Protein AF-A0AAD8IF14-F1 (afdb_monomer_lite)

Radius of gyration: 23.56 Å; chains: 1; bounding box: 61×49×61 Å

InterPro domains:
  IPR001806 Small GTPase [PF00071] (2-56)
  IPR008979 Galactose-binding-like domain superfamily [SSF49785] (92-208)
  IPR027417 P-loop containing nucleoside triphosphate hydrolase [G3DSA:3.40.50.300] (1-77)
  IPR027417 P-loop containing nucleoside triphosphate hydrolase [SSF52540] (2-53)
  IPR029411 Rhamnogalacturonan lyase, domain III [PF14683] (95-207)

Organism: NCBI:txid360622

pLDDT: mean 71.87, std 18.49, range [31.3, 95.5]

Structure (mmCIF, N/CA/C/O backbone):
data_AF-A0AAD8IF14-F1
#
_entry.id   AF-A0AAD8IF14-F1
#
loop_
_atom_site.group_PDB
_atom_site.id
_atom_site.type_symbol
_atom_site.label_atom_id
_atom_site.label_alt_id
_atom_site.label_comp_id
_atom_site.label_asym_id
_atom_site.label_entity_id
_atom_site.label_seq_id
_atom_site.pdbx_PDB_ins_code
_atom_site.Cartn_x
_atom_site.Cartn_y
_atom_site.Cartn_z
_atom_site.occupancy
_atom_site.B_iso_or_equiv
_atom_site.auth_seq_id
_atom_site.auth_comp_id
_atom_site.auth_asym_id
_atom_site.auth_atom_id
_atom_site.pdbx_PDB_model_num
ATOM 1 N N . MET A 1 1 ? 27.397 -19.833 -8.771 1.00 54.94 1 MET A N 1
ATOM 2 C CA . MET A 1 1 ? 27.417 -18.456 -8.229 1.00 54.94 1 MET A CA 1
ATOM 3 C C . MET A 1 1 ? 27.125 -17.493 -9.373 1.00 54.94 1 MET A C 1
ATOM 5 O O . MET A 1 1 ? 27.679 -17.703 -10.447 1.00 54.94 1 MET A O 1
ATOM 9 N N . GLY A 1 2 ? 26.250 -16.503 -9.192 1.00 65.94 2 GLY A N 1
ATOM 10 C CA . GLY A 1 2 ? 25.927 -15.519 -10.231 1.00 65.94 2 GLY A CA 1
ATOM 11 C C . GLY A 1 2 ? 25.939 -14.099 -9.674 1.00 65.94 2 GLY A C 1
ATOM 12 O O . GLY A 1 2 ? 25.685 -13.913 -8.488 1.00 65.94 2 GLY A O 1
ATOM 13 N N . ILE A 1 3 ? 26.254 -13.121 -10.518 1.00 76.56 3 ILE A N 1
ATOM 14 C CA . ILE A 1 3 ? 26.302 -11.699 -10.168 1.00 76.56 3 ILE A CA 1
ATOM 15 C C . ILE A 1 3 ? 25.267 -10.961 -11.011 1.00 76.56 3 ILE A C 1
ATOM 17 O O . ILE A 1 3 ? 25.291 -11.040 -12.242 1.00 76.56 3 ILE A O 1
ATOM 21 N N . LEU A 1 4 ? 24.372 -10.242 -10.337 1.00 76.25 4 LEU A N 1
ATOM 22 C CA . LEU A 1 4 ? 23.377 -9.376 -10.956 1.00 76.25 4 LEU A CA 1
ATOM 23 C C . LEU A 1 4 ? 23.883 -7.931 -10.924 1.00 76.25 4 LEU A C 1
ATOM 25 O O . LEU A 1 4 ? 24.178 -7.399 -9.859 1.00 76.25 4 LEU A O 1
ATOM 29 N N . LEU A 1 5 ? 23.973 -7.301 -12.088 1.00 73.94 5 LEU A N 1
ATOM 30 C CA . LEU A 1 5 ? 24.310 -5.892 -12.244 1.00 73.94 5 LEU A CA 1
ATOM 31 C C . LEU A 1 5 ? 23.062 -5.145 -12.687 1.00 73.94 5 LEU A C 1
ATOM 33 O O . LEU A 1 5 ? 22.488 -5.487 -13.714 1.00 73.94 5 LEU A O 1
ATOM 37 N N . VAL A 1 6 ? 22.654 -4.128 -11.936 1.00 78.06 6 VAL A N 1
ATOM 38 C CA . VAL A 1 6 ? 21.450 -3.341 -12.222 1.00 78.06 6 VAL A CA 1
ATOM 39 C C . VAL A 1 6 ? 21.855 -1.895 -12.494 1.00 78.06 6 VAL A C 1
ATOM 41 O O . VAL A 1 6 ? 22.644 -1.334 -11.740 1.00 78.06 6 VAL A O 1
ATOM 44 N N . TYR A 1 7 ? 21.318 -1.293 -13.552 1.00 75.19 7 TYR A N 1
ATOM 45 C CA . TYR A 1 7 ? 21.489 0.131 -13.862 1.00 75.19 7 TYR A CA 1
ATOM 46 C C . TYR A 1 7 ? 20.130 0.770 -14.176 1.00 75.19 7 TYR A C 1
ATOM 48 O O . TYR A 1 7 ? 19.213 0.070 -14.595 1.00 75.19 7 TYR A O 1
ATOM 56 N N . ASP A 1 8 ? 19.972 2.077 -13.978 1.00 75.12 8 ASP A N 1
ATOM 57 C CA . ASP A 1 8 ? 18.729 2.798 -14.286 1.00 75.12 8 ASP A CA 1
ATOM 58 C C . ASP A 1 8 ? 18.729 3.218 -15.764 1.00 75.12 8 ASP A C 1
ATOM 60 O O . ASP A 1 8 ? 19.683 3.830 -16.246 1.00 75.12 8 ASP A O 1
ATOM 64 N N . VAL A 1 9 ? 17.660 2.904 -16.511 1.00 73.25 9 VAL A N 1
ATOM 65 C CA . VAL A 1 9 ? 17.604 3.236 -17.943 1.00 73.25 9 VAL A CA 1
ATOM 66 C C . VAL A 1 9 ? 17.519 4.741 -18.236 1.00 73.25 9 VAL A C 1
ATOM 68 O O . VAL A 1 9 ? 17.707 5.164 -19.379 1.00 73.25 9 VAL A O 1
ATOM 71 N N . THR A 1 10 ? 17.209 5.545 -17.226 1.00 71.25 10 THR A N 1
ATOM 72 C CA . THR A 1 10 ? 17.111 7.005 -17.309 1.00 71.25 10 THR A CA 1
ATOM 73 C C . THR A 1 10 ? 18.385 7.724 -16.868 1.00 71.25 10 THR A C 1
ATOM 75 O O . THR A 1 10 ? 18.468 8.931 -17.049 1.00 71.25 10 THR A O 1
ATOM 78 N N . ASP A 1 11 ? 19.386 7.007 -16.343 1.00 75.38 11 ASP A N 1
ATOM 79 C CA . ASP A 1 11 ? 20.633 7.595 -15.843 1.00 75.38 11 ASP A CA 1
ATOM 80 C C . ASP A 1 11 ? 21.860 6.973 -16.527 1.00 75.38 11 ASP A C 1
ATOM 82 O O . ASP A 1 11 ? 22.267 5.842 -16.242 1.00 75.38 11 ASP A O 1
ATOM 86 N N . GLU A 1 12 ? 22.493 7.736 -17.421 1.00 77.56 12 GLU A N 1
ATOM 87 C CA . GLU A 1 12 ? 23.709 7.313 -18.117 1.00 77.56 12 GLU A CA 1
ATOM 88 C C . GLU A 1 12 ? 24.894 7.076 -17.162 1.00 77.56 12 GLU A C 1
ATOM 90 O O . GLU A 1 12 ? 25.728 6.198 -17.414 1.00 77.56 12 GLU A O 1
ATOM 95 N N . SER A 1 13 ? 24.974 7.805 -16.047 1.00 76.38 13 SER A N 1
ATOM 96 C CA . SER A 1 13 ? 26.064 7.630 -15.085 1.00 76.38 13 SER A CA 1
ATOM 97 C C . SER A 1 13 ? 26.001 6.250 -14.420 1.00 76.38 13 SER A C 1
ATOM 99 O O . SER A 1 13 ? 27.029 5.571 -14.319 1.00 76.38 13 SER A O 1
ATOM 101 N N . SER A 1 14 ? 24.791 5.772 -14.091 1.00 74.56 14 SER A N 1
ATOM 102 C CA . SER A 1 14 ? 24.558 4.417 -13.580 1.00 74.56 14 SER A CA 1
ATOM 103 C C . SER A 1 14 ? 25.081 3.344 -14.541 1.00 74.56 14 SER A C 1
ATOM 105 O O . SER A 1 14 ? 25.740 2.394 -14.117 1.00 74.56 14 SER A O 1
ATOM 107 N N . PHE A 1 15 ? 24.888 3.535 -15.850 1.00 76.69 15 PHE A N 1
ATOM 108 C CA . PHE A 1 15 ? 25.396 2.629 -16.876 1.00 76.69 15 PHE A CA 1
ATOM 109 C C . PHE A 1 15 ? 26.922 2.698 -17.014 1.00 76.69 15 PHE A C 1
ATOM 111 O O . PHE A 1 15 ? 27.586 1.668 -17.136 1.00 76.69 15 PHE A O 1
ATOM 118 N N . ASN A 1 16 ? 27.508 3.894 -16.968 1.00 75.69 16 ASN A N 1
ATOM 119 C CA . ASN A 1 16 ? 28.961 4.048 -17.039 1.00 75.69 16 ASN A CA 1
ATOM 120 C C . ASN A 1 16 ? 29.665 3.381 -15.847 1.00 75.69 16 ASN A C 1
ATOM 122 O O . ASN A 1 16 ? 30.725 2.775 -16.023 1.00 75.69 16 ASN A O 1
ATOM 126 N N . ASN A 1 17 ? 29.040 3.388 -14.666 1.00 79.56 17 ASN A N 1
ATOM 127 C CA . ASN A 1 17 ? 29.547 2.691 -13.486 1.00 79.56 17 ASN A CA 1
ATOM 128 C C . ASN A 1 17 ? 29.602 1.169 -13.669 1.00 79.56 17 ASN A C 1
ATOM 130 O O . ASN A 1 17 ? 30.568 0.546 -13.226 1.00 79.56 17 ASN A O 1
ATOM 134 N N . ILE A 1 18 ? 28.653 0.572 -14.403 1.00 77.62 18 ILE A N 1
ATOM 135 C CA . ILE A 1 18 ? 28.664 -0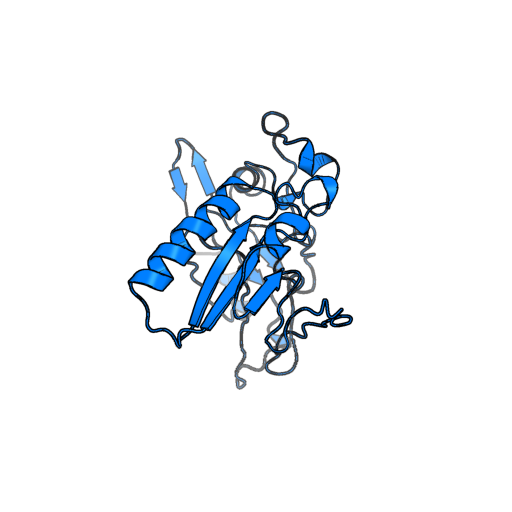.867 -14.704 1.00 77.62 18 ILE A CA 1
ATOM 136 C C . ILE A 1 18 ? 29.986 -1.295 -15.349 1.00 77.62 18 ILE A C 1
ATOM 138 O O . ILE A 1 18 ? 30.519 -2.342 -14.998 1.00 77.62 18 ILE A O 1
ATOM 142 N N . ARG A 1 19 ? 30.583 -0.479 -16.226 1.00 71.44 19 ARG A N 1
ATOM 143 C CA . ARG A 1 19 ? 31.872 -0.815 -16.864 1.00 71.44 19 ARG A CA 1
ATOM 144 C C . ARG A 1 19 ? 33.005 -0.985 -15.853 1.00 71.44 19 ARG A C 1
ATOM 146 O O . ARG A 1 19 ? 33.820 -1.893 -15.998 1.00 71.44 19 ARG A O 1
ATOM 153 N N . ASN A 1 20 ? 33.039 -0.147 -14.821 1.00 77.88 20 ASN A N 1
ATOM 154 C CA . ASN A 1 20 ? 34.025 -0.261 -13.747 1.00 77.88 20 ASN A CA 1
ATOM 155 C C . ASN A 1 20 ? 33.772 -1.520 -12.909 1.00 77.88 20 ASN A C 1
ATOM 157 O O . ASN A 1 20 ? 34.705 -2.235 -12.554 1.00 77.88 20 ASN A O 1
ATOM 161 N N . TRP A 1 21 ? 32.503 -1.833 -12.654 1.00 78.88 21 TRP A N 1
ATOM 162 C CA . TRP A 1 21 ? 32.113 -2.992 -11.854 1.00 78.88 21 TRP A CA 1
ATOM 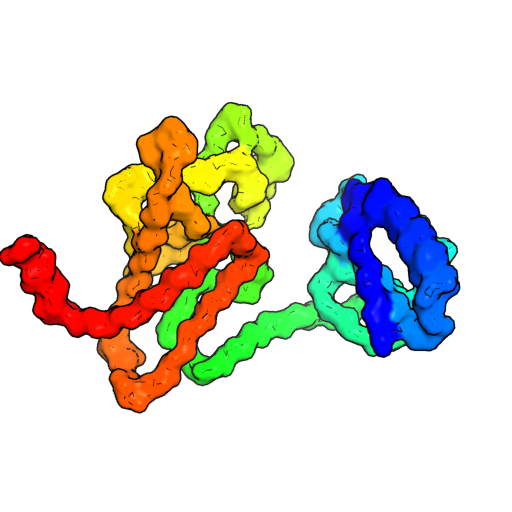163 C C . TRP A 1 21 ? 32.423 -4.302 -12.581 1.00 78.88 21 TRP A C 1
ATOM 165 O O . TRP A 1 21 ? 32.894 -5.250 -11.962 1.00 78.88 21 TRP A O 1
ATOM 175 N N . ILE A 1 22 ? 32.257 -4.337 -13.905 1.00 74.44 22 ILE A N 1
ATOM 176 C CA . ILE A 1 22 ? 32.644 -5.474 -14.749 1.00 74.44 22 ILE A CA 1
ATOM 177 C C . ILE A 1 22 ? 34.142 -5.747 -14.645 1.00 74.44 22 ILE A C 1
ATOM 179 O O . ILE A 1 22 ? 34.526 -6.888 -14.399 1.00 74.44 22 ILE A O 1
ATOM 183 N N . ARG A 1 23 ? 34.975 -4.706 -14.768 1.00 76.69 23 ARG A N 1
ATOM 184 C CA . ARG A 1 23 ? 36.435 -4.833 -14.634 1.00 76.69 23 ARG A CA 1
ATOM 185 C C . ARG A 1 23 ? 36.829 -5.378 -13.264 1.00 76.69 23 ARG A C 1
ATOM 187 O O . ARG A 1 23 ? 37.677 -6.256 -13.179 1.00 76.69 23 ARG A O 1
ATOM 194 N N . ASN A 1 24 ? 36.171 -4.914 -12.202 1.00 78.81 24 ASN A N 1
ATOM 195 C CA . ASN A 1 24 ? 36.422 -5.418 -10.853 1.00 78.81 24 ASN A CA 1
ATOM 196 C C . ASN A 1 24 ? 36.037 -6.896 -10.711 1.00 78.81 24 ASN A C 1
ATOM 198 O O . ASN A 1 24 ? 36.768 -7.655 -10.083 1.00 78.81 24 ASN A O 1
ATOM 202 N N . ILE A 1 25 ? 34.923 -7.321 -11.310 1.00 78.88 25 ILE A N 1
ATOM 203 C CA . ILE A 1 25 ? 34.502 -8.726 -11.296 1.00 78.88 25 ILE A CA 1
ATOM 204 C C . ILE A 1 25 ? 35.493 -9.590 -12.081 1.00 78.88 25 ILE A C 1
ATOM 206 O O . ILE A 1 25 ? 35.857 -10.658 -11.612 1.00 78.88 25 ILE A O 1
ATOM 210 N N . GLU A 1 26 ? 35.957 -9.136 -13.244 1.00 75.44 26 GLU A N 1
ATOM 211 C CA . GLU A 1 26 ? 36.958 -9.856 -14.047 1.00 75.44 26 GLU A CA 1
ATOM 212 C C . GLU A 1 26 ? 38.306 -10.002 -13.335 1.00 75.44 26 GLU A C 1
ATOM 214 O O . GLU A 1 26 ? 39.008 -10.978 -13.561 1.00 75.44 26 GLU A O 1
ATOM 219 N N . GLN A 1 27 ? 38.659 -9.064 -12.455 1.00 79.06 27 GLN A N 1
ATOM 220 C CA . GLN A 1 27 ? 39.910 -9.115 -11.695 1.00 79.06 27 GLN A CA 1
ATOM 221 C C . GLN A 1 27 ? 39.846 -10.006 -10.447 1.00 79.06 27 GLN A C 1
ATOM 223 O O . GLN A 1 27 ? 40.882 -10.505 -10.016 1.00 79.06 27 GLN A O 1
ATOM 228 N N . HIS A 1 28 ? 38.666 -10.184 -9.845 1.00 80.44 28 HIS A N 1
ATOM 229 C CA . HIS A 1 28 ? 38.544 -10.799 -8.514 1.00 80.44 28 HIS A CA 1
ATOM 230 C C . HIS A 1 28 ? 37.645 -12.041 -8.465 1.00 80.44 28 HIS A C 1
ATOM 232 O O . HIS A 1 28 ? 37.683 -12.775 -7.478 1.00 80.44 28 HIS A O 1
ATOM 238 N N . ALA A 1 29 ? 36.818 -12.287 -9.483 1.00 77.56 29 ALA A N 1
ATOM 239 C CA . ALA A 1 29 ? 35.927 -13.441 -9.540 1.00 77.56 29 ALA A CA 1
ATOM 240 C C . ALA A 1 29 ? 36.474 -14.528 -10.473 1.00 77.56 29 ALA A C 1
ATOM 242 O O . ALA A 1 29 ? 37.199 -14.254 -11.421 1.00 77.56 29 ALA A O 1
ATOM 243 N N . SER A 1 30 ? 36.088 -15.778 -10.219 1.00 72.88 30 SER A N 1
ATOM 244 C CA . SER A 1 30 ? 36.432 -16.908 -11.085 1.00 72.88 30 SER A CA 1
ATOM 245 C C . SER A 1 30 ? 35.777 -16.781 -12.469 1.00 72.88 30 SER A C 1
ATOM 247 O O . SER A 1 30 ? 34.631 -16.339 -12.571 1.00 72.88 30 SER A O 1
ATOM 249 N N . ASP A 1 31 ? 36.447 -17.274 -13.516 1.00 68.75 31 ASP A N 1
ATOM 250 C CA . ASP A 1 31 ? 35.994 -17.178 -14.919 1.00 68.75 31 ASP A CA 1
ATOM 251 C C . ASP A 1 31 ? 34.593 -17.767 -15.176 1.00 68.75 31 ASP A C 1
ATOM 253 O O . ASP A 1 31 ? 33.885 -17.350 -16.090 1.00 68.75 31 ASP A O 1
ATOM 257 N N . ASN A 1 32 ? 34.151 -18.695 -14.322 1.00 69.50 32 ASN A N 1
ATOM 258 C CA . ASN A 1 32 ? 32.862 -19.383 -14.428 1.00 69.50 32 ASN A CA 1
ATOM 259 C C . ASN A 1 32 ? 31.699 -18.682 -13.698 1.00 69.50 32 ASN A C 1
ATOM 261 O O . ASN A 1 32 ? 30.638 -19.282 -13.505 1.00 69.50 32 ASN A O 1
ATOM 265 N N . VAL A 1 33 ? 31.866 -17.439 -13.239 1.00 72.38 33 VAL A N 1
ATOM 266 C CA . VAL A 1 33 ? 30.764 -16.700 -12.610 1.00 72.38 33 VAL A CA 1
ATOM 267 C C . VAL A 1 33 ? 29.803 -16.168 -13.674 1.00 72.38 33 VAL A C 1
ATOM 269 O O . VAL A 1 33 ? 30.169 -15.363 -14.528 1.00 72.38 33 VAL A O 1
ATOM 272 N N . ASN A 1 34 ? 28.535 -16.577 -13.583 1.00 67.12 34 ASN A N 1
ATOM 273 C CA . ASN A 1 34 ? 27.477 -16.081 -14.461 1.00 67.12 34 ASN A CA 1
ATOM 274 C C . ASN A 1 34 ? 27.179 -14.611 -14.148 1.00 67.12 34 ASN A C 1
ATOM 276 O O . ASN A 1 34 ? 26.814 -14.279 -13.022 1.00 67.12 34 ASN A O 1
ATOM 280 N N . LYS A 1 35 ? 27.289 -13.735 -15.146 1.00 64.81 35 LYS A N 1
ATOM 281 C CA . LYS A 1 35 ? 27.020 -12.296 -15.012 1.00 64.81 35 LYS A CA 1
ATOM 282 C C . LYS A 1 35 ? 25.711 -11.965 -15.728 1.00 64.81 35 LYS A C 1
ATOM 284 O O . LYS A 1 35 ? 25.561 -12.302 -16.903 1.00 64.81 35 LYS A O 1
ATOM 289 N N . ILE A 1 36 ? 24.782 -11.309 -15.035 1.00 73.50 36 ILE A N 1
ATOM 290 C CA . ILE A 1 36 ? 23.489 -10.876 -15.576 1.00 73.50 36 ILE A CA 1
ATOM 291 C C . ILE A 1 36 ? 23.401 -9.356 -15.464 1.00 73.50 36 ILE A C 1
ATOM 293 O O . ILE A 1 36 ? 23.464 -8.823 -14.363 1.00 73.50 36 ILE A O 1
ATOM 297 N N . LEU A 1 37 ? 23.242 -8.660 -16.589 1.00 68.31 37 LEU A N 1
ATOM 298 C CA . LEU A 1 37 ? 22.986 -7.215 -16.605 1.00 68.31 37 LEU A CA 1
ATOM 299 C C . LEU A 1 37 ? 21.481 -6.945 -16.680 1.00 68.31 37 LEU A C 1
ATOM 301 O O . LEU A 1 37 ? 20.813 -7.589 -17.479 1.00 68.31 37 LEU A O 1
ATOM 305 N N . VAL A 1 38 ? 20.967 -5.992 -15.905 1.00 75.69 38 VAL A N 1
ATOM 306 C CA . VAL A 1 38 ? 19.554 -5.609 -15.814 1.00 75.69 38 VAL A CA 1
ATOM 307 C C . VAL A 1 38 ? 19.402 -4.095 -15.935 1.00 75.69 38 VAL A C 1
ATOM 309 O O . VAL A 1 38 ? 19.981 -3.342 -15.159 1.00 75.69 38 VAL A O 1
ATOM 312 N N . GLY A 1 39 ? 18.575 -3.648 -16.879 1.00 71.25 39 GLY A N 1
ATOM 313 C CA . GLY A 1 39 ? 18.096 -2.263 -16.927 1.00 71.25 39 GLY A CA 1
ATOM 314 C C . GLY A 1 39 ? 16.816 -2.089 -16.107 1.00 71.25 39 GLY A C 1
ATOM 315 O O . GLY A 1 39 ? 15.797 -2.680 -16.465 1.00 71.25 39 GLY A O 1
ATOM 316 N N . ASN A 1 40 ? 16.883 -1.293 -15.043 1.00 71.81 40 ASN A N 1
ATOM 317 C CA . ASN A 1 40 ? 15.778 -0.865 -14.185 1.00 71.81 40 ASN A CA 1
ATOM 318 C C . ASN A 1 40 ? 15.028 0.327 -14.802 1.00 71.81 40 ASN A C 1
ATOM 320 O O . ASN A 1 40 ? 15.614 1.076 -15.580 1.00 71.81 40 ASN A O 1
ATOM 324 N N . LYS A 1 41 ? 13.762 0.540 -14.419 1.00 68.25 41 LYS A N 1
ATOM 325 C CA . LYS A 1 41 ? 12.921 1.673 -14.848 1.00 68.25 41 LYS A CA 1
ATOM 326 C C . LYS A 1 41 ? 12.542 1.658 -16.338 1.00 68.25 41 LYS A C 1
ATOM 328 O O . LYS A 1 41 ? 12.359 2.690 -16.991 1.00 68.25 41 LYS A O 1
ATOM 333 N N . ALA A 1 42 ? 12.455 0.456 -16.915 1.00 63.53 42 ALA A N 1
ATOM 334 C CA . ALA A 1 42 ? 12.108 0.267 -18.323 1.00 63.53 42 ALA A CA 1
ATOM 335 C C . ALA A 1 42 ? 10.626 0.534 -18.635 1.00 63.53 42 ALA A C 1
ATOM 337 O O . ALA A 1 42 ? 10.219 0.386 -19.789 1.00 63.53 42 ALA A O 1
ATOM 338 N N . ASP A 1 43 ? 9.830 0.914 -17.643 1.00 63.12 43 ASP A N 1
ATOM 339 C CA . ASP A 1 43 ? 8.483 1.459 -17.764 1.00 63.12 43 ASP A CA 1
ATOM 340 C C . ASP A 1 43 ? 8.477 2.879 -18.358 1.00 63.12 43 ASP A C 1
ATOM 342 O O . ASP A 1 43 ? 7.556 3.200 -19.105 1.00 63.12 43 ASP A O 1
ATOM 346 N N . MET A 1 44 ? 9.536 3.674 -18.155 1.00 60.56 44 MET A N 1
ATOM 347 C CA . MET A 1 44 ? 9.635 5.061 -18.641 1.00 60.56 44 MET A CA 1
ATOM 348 C C . MET A 1 44 ? 9.590 5.183 -20.172 1.00 60.56 44 MET A C 1
ATOM 350 O O . MET A 1 44 ? 10.084 4.310 -20.900 1.00 60.56 44 MET A O 1
ATOM 354 N N . ASP A 1 45 ? 9.049 6.304 -20.663 1.00 66.00 45 ASP A N 1
ATOM 355 C CA . ASP A 1 45 ? 8.965 6.629 -22.093 1.00 66.00 45 ASP A CA 1
ATOM 356 C C . ASP A 1 45 ? 10.305 6.460 -22.807 1.00 66.00 45 ASP A C 1
ATOM 358 O O . ASP A 1 45 ? 11.356 6.836 -22.286 1.00 66.00 45 ASP A O 1
ATOM 362 N N . GLU A 1 46 ? 10.280 5.917 -24.029 1.00 63.16 46 GLU A N 1
ATOM 363 C CA . GLU A 1 46 ? 11.509 5.669 -24.795 1.00 63.16 46 GLU A CA 1
ATOM 364 C C . GLU A 1 46 ? 12.319 6.948 -25.052 1.00 63.16 46 GLU A C 1
ATOM 366 O O . GLU A 1 46 ? 13.543 6.874 -25.109 1.00 63.16 46 GLU A O 1
ATOM 371 N N . SER A 1 47 ? 11.661 8.110 -25.125 1.00 63.94 47 SER A N 1
ATOM 372 C CA . SER A 1 47 ? 12.299 9.426 -25.272 1.00 63.94 47 SER A CA 1
ATOM 373 C C . SER A 1 47 ? 13.100 9.870 -24.044 1.00 63.94 47 SER A C 1
ATOM 375 O O . SER A 1 47 ? 13.981 10.713 -24.173 1.00 63.94 47 SER A O 1
ATOM 377 N N . LYS A 1 48 ? 12.817 9.304 -22.863 1.00 57.88 48 LYS A N 1
ATOM 378 C CA . LYS A 1 48 ? 13.493 9.610 -21.591 1.00 57.88 48 LYS A CA 1
ATOM 379 C C . LYS A 1 48 ? 14.571 8.583 -21.225 1.00 57.88 48 LYS A C 1
ATOM 381 O O . LYS A 1 48 ? 15.173 8.679 -20.158 1.00 57.88 48 LYS A O 1
ATOM 386 N N . ARG A 1 49 ? 14.803 7.574 -22.072 1.00 62.78 49 ARG A N 1
ATOM 387 C CA . ARG A 1 49 ? 15.831 6.545 -21.854 1.00 62.78 49 ARG A CA 1
ATOM 388 C C . ARG A 1 49 ? 17.160 7.028 -22.416 1.00 62.78 49 ARG A C 1
ATOM 390 O O . ARG A 1 49 ? 17.472 6.782 -23.579 1.00 62.78 49 ARG A O 1
ATOM 397 N N . ASP A 1 50 ? 17.926 7.712 -21.579 1.00 58.91 50 ASP A N 1
ATOM 398 C CA . ASP A 1 50 ? 19.190 8.345 -21.968 1.00 58.91 50 ASP A CA 1
ATOM 399 C C . ASP A 1 50 ? 20.289 7.312 -22.305 1.00 58.91 50 ASP A C 1
ATOM 401 O O . ASP A 1 50 ? 21.098 7.466 -23.225 1.00 58.91 50 ASP A O 1
ATOM 405 N N . CYS A 1 51 ? 20.261 6.144 -21.651 1.00 56.12 51 CYS A N 1
ATOM 406 C CA . CYS A 1 51 ? 21.155 5.037 -21.992 1.00 56.12 51 CYS A CA 1
ATOM 407 C C . CYS A 1 51 ? 20.614 4.238 -23.203 1.00 56.12 51 CYS A C 1
ATOM 409 O O . CYS A 1 51 ? 19.985 3.179 -23.115 1.00 56.12 51 CYS A O 1
ATOM 411 N N . GLY A 1 52 ? 20.847 4.782 -24.396 1.00 52.88 52 GLY A N 1
ATOM 412 C CA . GLY A 1 52 ? 20.368 4.217 -25.655 1.00 52.88 52 GLY A CA 1
ATOM 413 C C . GLY A 1 52 ? 20.615 2.707 -25.797 1.00 52.88 52 GLY A C 1
ATOM 414 O O . GLY A 1 52 ? 21.715 2.202 -25.562 1.00 52.88 52 GLY A O 1
ATOM 415 N N . LYS A 1 53 ? 19.589 1.988 -26.281 1.00 51.09 53 LYS A N 1
ATOM 416 C CA . LYS A 1 53 ? 19.602 0.544 -26.618 1.00 51.09 53 LYS A CA 1
ATOM 417 C C . LYS A 1 53 ? 20.847 0.119 -27.425 1.00 51.09 53 LYS A C 1
ATOM 419 O O . LYS A 1 53 ? 21.252 -1.043 -27.361 1.00 51.09 53 LYS A O 1
ATOM 424 N N . GLN A 1 54 ? 21.443 1.062 -28.161 1.00 47.91 54 GLN A N 1
ATOM 425 C CA . GLN A 1 54 ? 22.657 0.911 -28.960 1.00 47.91 54 GLN A CA 1
ATOM 426 C C . GLN A 1 54 ? 23.925 0.708 -28.101 1.00 47.91 54 GLN A C 1
ATOM 428 O O . GLN A 1 54 ? 24.653 -0.241 -28.360 1.00 47.91 54 GLN A O 1
ATOM 433 N N . LYS A 1 55 ? 24.139 1.485 -27.021 1.00 52.62 55 LYS A N 1
ATOM 434 C CA . LYS A 1 55 ? 25.349 1.420 -26.158 1.00 52.62 55 LYS A CA 1
ATOM 435 C C . LYS A 1 55 ? 25.514 0.072 -25.451 1.00 52.62 55 LYS A C 1
ATOM 437 O O . LYS A 1 55 ? 26.618 -0.347 -25.118 1.00 52.62 55 LYS A O 1
ATOM 442 N N . ILE A 1 56 ? 24.401 -0.618 -25.210 1.00 52.47 56 ILE A N 1
ATOM 443 C CA . ILE A 1 56 ? 24.397 -1.909 -24.528 1.00 52.47 56 ILE A CA 1
ATOM 444 C C . ILE A 1 56 ? 24.737 -3.053 -25.506 1.00 52.47 56 ILE A C 1
ATOM 446 O O . ILE A 1 56 ? 24.973 -4.174 -25.062 1.00 52.47 56 ILE A O 1
ATOM 450 N N . ARG A 1 57 ? 24.675 -2.845 -26.832 1.00 51.72 57 ARG A N 1
ATOM 451 C CA . ARG A 1 57 ? 25.048 -3.877 -27.825 1.00 51.72 57 ARG A CA 1
ATOM 452 C C . ARG A 1 57 ? 26.554 -4.137 -27.846 1.00 51.72 57 ARG A C 1
ATOM 454 O O . ARG A 1 57 ? 26.952 -5.253 -28.151 1.00 51.72 57 ARG A O 1
ATOM 461 N N . ASP A 1 58 ? 27.341 -3.149 -27.438 1.00 53.25 58 ASP A N 1
ATOM 462 C CA . ASP A 1 58 ? 28.803 -3.185 -27.508 1.00 53.25 58 ASP A CA 1
ATOM 463 C C . ASP A 1 58 ? 29.455 -3.829 -26.270 1.00 53.25 58 ASP A C 1
ATOM 465 O O . ASP A 1 58 ? 30.676 -3.943 -26.196 1.00 53.25 58 ASP A O 1
ATOM 469 N N . ILE A 1 59 ? 28.660 -4.252 -25.277 1.00 55.59 59 ILE A N 1
ATOM 470 C CA . ILE A 1 59 ? 29.162 -4.918 -24.070 1.00 55.59 59 ILE A CA 1
ATOM 471 C C . ILE A 1 59 ? 29.033 -6.432 -24.237 1.00 55.59 59 ILE A C 1
ATOM 473 O O . ILE A 1 59 ? 27.927 -6.967 -24.339 1.00 55.59 59 ILE A O 1
ATOM 477 N N . ASN A 1 60 ? 30.172 -7.124 -24.208 1.00 52.62 60 ASN A N 1
ATOM 478 C CA . ASN A 1 60 ? 30.242 -8.579 -24.293 1.00 52.62 60 ASN A CA 1
ATOM 479 C C . ASN A 1 60 ? 29.889 -9.198 -22.924 1.00 52.62 60 ASN A C 1
ATOM 481 O O . ASN A 1 60 ? 30.747 -9.367 -22.061 1.00 52.62 60 ASN A O 1
ATOM 485 N N . PHE A 1 61 ? 28.597 -9.448 -22.685 1.00 53.66 61 PHE A N 1
ATOM 486 C CA . PHE A 1 61 ? 28.081 -10.054 -21.452 1.00 53.66 61 PHE A CA 1
ATOM 487 C C . PHE A 1 61 ? 27.645 -11.496 -21.688 1.00 53.66 61 PHE A C 1
ATOM 489 O O . PHE A 1 61 ? 26.994 -11.781 -22.690 1.00 53.66 61 PHE A O 1
ATOM 496 N N . GLY A 1 62 ? 27.920 -12.382 -20.724 1.00 42.88 62 GLY A N 1
ATOM 497 C CA . GLY A 1 62 ? 27.436 -13.766 -20.766 1.00 42.88 62 GLY A CA 1
ATOM 498 C C . GLY A 1 62 ? 25.907 -13.847 -20.865 1.00 42.88 62 GLY A C 1
ATOM 499 O O . GLY A 1 62 ? 25.384 -14.656 -21.628 1.00 42.88 62 GLY A O 1
ATOM 500 N N . HIS A 1 63 ? 25.187 -12.958 -20.161 1.00 47.22 63 HIS A N 1
ATOM 501 C CA . HIS A 1 63 ? 23.728 -12.835 -20.226 1.00 47.22 63 HIS A CA 1
ATOM 502 C C . HIS A 1 63 ? 23.265 -11.385 -20.016 1.00 47.22 63 HIS A C 1
ATOM 504 O O . HIS A 1 63 ? 23.624 -10.738 -19.037 1.00 47.22 63 HIS A O 1
ATOM 510 N N . LYS A 1 64 ? 22.415 -10.863 -20.903 1.00 46.53 64 LYS A N 1
ATOM 511 C CA . LYS A 1 64 ? 21.900 -9.490 -20.825 1.00 46.53 64 LYS A CA 1
ATOM 512 C C . LYS A 1 64 ? 20.380 -9.495 -20.746 1.00 46.53 64 LYS A C 1
ATOM 514 O O . LYS A 1 64 ? 19.725 -10.068 -21.610 1.00 46.53 64 LYS A O 1
ATOM 519 N N . LEU A 1 65 ? 19.837 -8.823 -19.739 1.00 46.47 65 LEU A N 1
ATOM 520 C CA . LEU A 1 65 ? 18.412 -8.655 -19.503 1.00 46.47 65 LEU A CA 1
ATOM 521 C C . LEU A 1 65 ? 18.042 -7.167 -19.460 1.00 46.47 6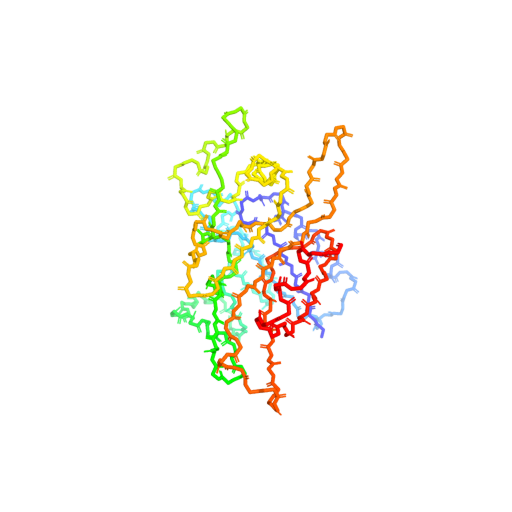5 LEU A C 1
ATOM 523 O O . LEU A 1 65 ? 18.778 -6.311 -18.979 1.00 46.47 65 LEU A O 1
ATOM 527 N N . MET A 1 66 ? 16.863 -6.845 -19.972 1.00 41.16 66 MET A N 1
ATOM 528 C CA . MET A 1 66 ? 16.232 -5.543 -19.781 1.00 41.16 66 MET A CA 1
ATOM 529 C C . MET A 1 66 ? 14.933 -5.831 -19.043 1.00 41.16 66 MET A C 1
ATOM 531 O O . MET A 1 66 ? 14.114 -6.584 -19.564 1.00 41.16 66 MET A O 1
ATOM 535 N N . MET A 1 67 ? 14.773 -5.318 -17.825 1.00 37.09 67 MET A N 1
ATOM 536 C CA . MET A 1 67 ? 13.611 -5.654 -17.011 1.00 37.09 67 MET A CA 1
ATOM 537 C C . MET A 1 67 ? 12.427 -4.774 -17.387 1.00 37.09 67 MET A C 1
ATOM 539 O O . MET A 1 67 ? 12.327 -3.633 -16.957 1.00 37.09 67 MET A O 1
ATOM 543 N N . ARG A 1 68 ? 11.525 -5.331 -18.191 1.00 41.28 68 ARG A N 1
ATOM 544 C CA . ARG A 1 68 ? 10.083 -5.116 -18.050 1.00 41.28 68 ARG A CA 1
ATOM 545 C C . ARG A 1 68 ? 9.568 -6.475 -17.610 1.00 41.28 68 ARG A C 1
ATOM 547 O O . ARG A 1 68 ? 9.687 -7.394 -18.407 1.00 41.28 68 ARG A O 1
ATOM 554 N N . ASP A 1 69 ? 9.197 -6.583 -16.342 1.00 31.30 69 ASP A N 1
ATOM 555 C CA . ASP A 1 69 ? 8.612 -7.758 -15.692 1.00 31.30 69 ASP A CA 1
ATOM 556 C C . ASP A 1 69 ? 9.312 -9.105 -15.975 1.00 31.30 69 ASP A C 1
ATOM 558 O O . ASP A 1 69 ? 9.241 -9.696 -17.042 1.00 31.30 69 ASP A O 1
ATOM 562 N N . THR A 1 70 ? 10.054 -9.559 -14.963 1.00 33.41 70 THR A N 1
ATOM 563 C CA . THR A 1 70 ? 10.615 -10.903 -14.720 1.00 33.41 70 THR A CA 1
ATOM 564 C C . THR A 1 70 ? 10.668 -11.916 -15.881 1.00 33.41 70 THR A C 1
ATOM 566 O O . THR A 1 70 ? 9.650 -12.453 -16.297 1.00 33.41 70 THR A O 1
ATOM 569 N N . SER A 1 71 ? 1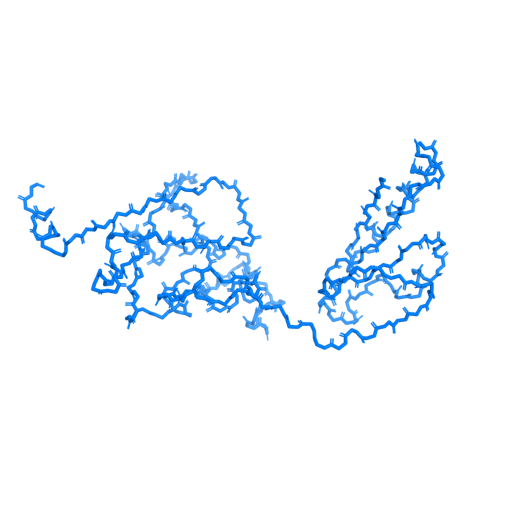1.874 -12.364 -16.265 1.00 33.47 71 SER A N 1
ATOM 570 C CA . SER A 1 71 ? 12.043 -13.659 -16.956 1.00 33.47 71 SER A CA 1
ATOM 571 C C . SER A 1 71 ? 13.453 -14.241 -16.818 1.00 33.47 71 SER A C 1
ATOM 573 O O . SER A 1 71 ? 14.429 -13.528 -17.035 1.00 33.47 71 SER A O 1
ATOM 575 N N . TYR A 1 72 ? 13.561 -15.536 -16.500 1.00 32.53 72 TYR A N 1
ATOM 576 C CA . TYR A 1 72 ? 14.803 -16.327 -16.475 1.00 32.53 72 TYR A CA 1
ATOM 577 C C . TYR A 1 72 ? 15.166 -16.905 -17.872 1.00 32.53 72 TYR A C 1
ATOM 579 O O . TYR A 1 72 ? 14.399 -16.810 -18.822 1.00 32.53 72 TYR A O 1
ATOM 587 N N . SER A 1 73 ? 16.384 -17.449 -17.985 1.00 34.44 73 SER A N 1
ATOM 588 C CA . SER A 1 73 ? 17.303 -17.556 -19.137 1.00 34.44 73 SER A CA 1
ATOM 589 C C . SER A 1 73 ? 16.957 -18.470 -20.330 1.00 34.44 73 SER A C 1
ATOM 591 O O . SER A 1 73 ? 16.434 -19.561 -20.134 1.00 34.44 73 SER A O 1
ATOM 593 N N . LYS A 1 74 ? 17.503 -18.150 -21.521 1.00 33.38 74 LYS A N 1
ATOM 594 C CA . LYS A 1 74 ? 18.723 -18.741 -22.155 1.00 33.38 74 LYS A CA 1
ATOM 595 C C . LYS A 1 74 ? 18.648 -18.537 -23.680 1.00 33.38 74 LYS A C 1
ATOM 597 O O . LYS A 1 74 ? 17.689 -18.986 -24.285 1.00 33.38 74 LYS A O 1
ATOM 602 N N . ILE A 1 75 ? 19.666 -17.880 -24.261 1.00 31.44 75 ILE A N 1
ATOM 603 C CA . ILE A 1 75 ? 20.158 -17.877 -25.668 1.00 31.44 75 ILE A CA 1
ATOM 604 C C . ILE A 1 75 ? 20.675 -16.472 -26.036 1.00 31.44 75 ILE A C 1
ATOM 606 O O . ILE A 1 75 ? 20.066 -15.450 -25.730 1.00 31.44 75 ILE A O 1
ATOM 610 N N . SER A 1 76 ? 21.845 -16.447 -26.675 1.00 33.72 76 SER A N 1
ATOM 611 C CA . SER A 1 76 ? 22.557 -15.248 -27.118 1.00 33.72 76 SER A CA 1
ATOM 612 C C . SER A 1 76 ? 21.767 -14.453 -28.169 1.00 33.72 76 SER A C 1
ATOM 614 O O . SER A 1 76 ? 21.258 -15.012 -29.138 1.00 33.72 76 SER A O 1
ATOM 616 N N . GLY A 1 77 ? 21.696 -13.133 -27.984 1.00 40.19 77 GLY A N 1
ATOM 617 C CA . GLY A 1 77 ? 21.431 -12.167 -29.054 1.00 40.19 77 GLY A CA 1
ATOM 618 C C . GLY A 1 77 ? 19.988 -11.972 -29.538 1.00 40.19 77 GLY A C 1
ATOM 619 O O . GLY A 1 77 ? 19.778 -11.105 -30.384 1.00 40.19 77 GLY A O 1
ATOM 620 N N . SER A 1 78 ? 18.986 -12.686 -29.020 1.00 36.34 78 SER A N 1
ATOM 621 C CA . SER A 1 78 ? 17.590 -12.510 -29.460 1.00 36.34 78 SER A CA 1
ATOM 622 C C . SER A 1 78 ? 16.748 -11.686 -28.4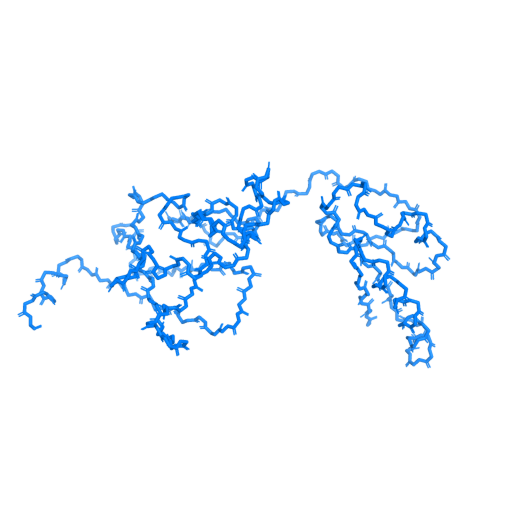76 1.00 36.34 78 SER A C 1
ATOM 624 O O . SER A 1 78 ? 16.836 -11.828 -27.259 1.00 36.34 78 SER A O 1
ATOM 626 N N . ARG A 1 79 ? 15.918 -10.784 -29.023 1.00 39.28 79 ARG A N 1
ATOM 627 C CA . ARG A 1 79 ? 14.880 -10.050 -28.286 1.00 39.28 79 ARG A CA 1
ATOM 628 C C . ARG A 1 79 ? 13.608 -10.893 -28.337 1.00 39.28 79 ARG A C 1
ATOM 630 O O . ARG A 1 79 ? 12.891 -10.849 -29.332 1.00 39.28 79 ARG A O 1
ATOM 637 N N . ILE A 1 80 ? 13.356 -11.680 -27.300 1.00 43.00 80 ILE A N 1
ATOM 638 C CA . ILE A 1 80 ? 12.157 -12.518 -27.219 1.00 43.00 80 ILE A CA 1
ATOM 639 C C . ILE A 1 80 ? 11.039 -11.680 -26.590 1.00 43.00 80 ILE A C 1
ATOM 641 O O . ILE A 1 80 ? 11.190 -11.169 -25.483 1.00 43.00 80 ILE A O 1
ATOM 645 N N . LYS A 1 81 ? 9.931 -11.491 -27.318 1.00 38.44 81 LYS A N 1
ATOM 646 C CA . LYS A 1 81 ? 8.676 -10.990 -26.740 1.00 38.44 81 LYS A CA 1
ATOM 647 C C . LYS A 1 81 ? 8.035 -12.167 -26.009 1.00 38.44 81 LYS A C 1
ATOM 649 O O . LYS A 1 81 ? 7.577 -13.091 -26.668 1.00 38.44 81 LYS A O 1
ATOM 654 N N . LEU A 1 82 ? 8.022 -12.138 -24.682 1.00 35.31 82 LEU A N 1
ATOM 655 C CA . LEU A 1 82 ? 7.528 -13.226 -23.825 1.00 35.31 82 LEU A CA 1
ATOM 656 C C . LEU A 1 82 ? 6.001 -13.386 -23.797 1.00 35.31 82 LEU A C 1
ATOM 658 O O . LEU A 1 82 ? 5.473 -14.063 -22.926 1.00 35.31 82 LEU A O 1
ATOM 662 N N . GLY A 1 83 ? 5.289 -12.800 -24.759 1.00 38.44 83 GLY A N 1
ATOM 663 C CA . GLY A 1 83 ? 3.842 -12.669 -24.653 1.00 38.44 83 GLY A CA 1
ATOM 664 C C . GLY A 1 83 ? 3.457 -11.883 -23.399 1.00 38.44 83 GLY A C 1
ATOM 665 O O . GLY A 1 83 ? 4.269 -11.148 -22.834 1.00 38.44 83 GLY A O 1
ATOM 666 N N . GLU A 1 84 ? 2.203 -12.011 -23.001 1.00 36.47 84 GLU A N 1
ATOM 667 C CA . GLU A 1 84 ? 1.683 -11.460 -21.757 1.00 36.47 84 GLU A CA 1
ATOM 668 C C . GLU A 1 84 ? 2.010 -12.445 -20.627 1.00 36.47 84 GLU A C 1
ATOM 670 O O . GLU A 1 84 ? 1.578 -13.596 -20.653 1.00 36.47 84 GLU A O 1
ATOM 675 N N . LEU A 1 85 ? 2.858 -12.029 -19.683 1.00 38.84 85 LEU A N 1
ATOM 676 C CA . LEU A 1 85 ? 3.148 -12.806 -18.481 1.00 38.84 85 LEU A CA 1
ATOM 677 C C . LEU A 1 85 ? 2.100 -12.446 -17.433 1.00 38.84 85 LEU A C 1
ATOM 679 O O . LEU A 1 85 ? 2.198 -11.407 -16.783 1.00 38.84 85 LEU A O 1
ATOM 683 N N . GLU A 1 86 ? 1.099 -13.302 -17.281 1.00 43.03 86 GLU A N 1
ATOM 684 C CA . GLU A 1 86 ? 0.086 -13.147 -16.244 1.00 43.03 86 GLU A CA 1
ATOM 685 C C . GLU A 1 86 ? 0.657 -13.636 -14.904 1.00 43.03 86 GLU A C 1
ATOM 687 O O . GLU A 1 86 ? 0.880 -14.830 -14.687 1.00 43.03 86 GLU A O 1
ATOM 692 N N . TYR A 1 87 ? 0.958 -12.699 -14.001 1.00 50.47 87 TYR A N 1
ATOM 693 C CA . TYR A 1 87 ? 1.279 -13.036 -12.619 1.00 50.47 87 TYR A CA 1
ATOM 694 C C . TYR A 1 87 ? -0.018 -13.364 -11.882 1.00 50.47 87 TYR A C 1
ATOM 696 O O . TYR A 1 87 ? -0.791 -12.471 -11.543 1.00 50.47 87 TYR A O 1
ATOM 704 N N . VAL A 1 88 ? -0.231 -14.650 -11.610 1.00 55.66 88 VAL A N 1
ATOM 705 C CA . VAL A 1 88 ? -1.306 -15.098 -10.724 1.00 55.66 88 VAL A CA 1
ATOM 706 C C . VAL A 1 88 ? -0.727 -15.220 -9.311 1.00 55.66 88 VAL A C 1
ATOM 708 O O . VAL A 1 88 ? 0.114 -16.096 -9.079 1.00 55.66 88 VAL A O 1
ATOM 711 N N . PRO A 1 89 ? -1.111 -14.350 -8.361 1.00 59.59 89 PRO A N 1
ATOM 712 C CA . PRO A 1 89 ? -0.610 -14.422 -6.994 1.00 59.59 89 PRO A CA 1
ATOM 713 C C . PRO A 1 89 ? -1.002 -15.768 -6.361 1.00 59.59 89 PRO A C 1
ATOM 715 O O . PRO A 1 89 ? -2.154 -16.190 -6.497 1.00 59.59 89 PRO A O 1
ATOM 718 N N . PRO A 1 90 ? -0.080 -16.460 -5.667 1.00 65.81 90 PRO A N 1
ATOM 719 C CA . PRO A 1 90 ? -0.396 -17.725 -5.017 1.00 65.81 90 PRO A CA 1
ATOM 720 C C . PRO A 1 90 ? -1.444 -17.500 -3.918 1.00 65.81 90 PRO A C 1
ATOM 722 O O . PRO A 1 90 ? -1.239 -16.695 -3.007 1.00 65.81 90 PRO A O 1
ATOM 725 N N . ARG A 1 91 ? -2.569 -18.216 -4.002 1.00 70.12 91 ARG A N 1
ATOM 726 C CA . ARG A 1 91 ? -3.647 -18.183 -3.004 1.00 70.12 91 ARG A CA 1
ATOM 727 C C . ARG A 1 91 ? -3.675 -19.502 -2.233 1.00 70.12 91 ARG A C 1
ATOM 729 O O . ARG A 1 91 ? -3.727 -20.571 -2.837 1.00 70.12 91 ARG A O 1
ATOM 736 N N . ASN A 1 92 ? -3.652 -19.424 -0.903 1.00 75.50 92 ASN A N 1
ATOM 737 C CA . ASN A 1 92 ? -3.779 -20.580 -0.012 1.00 75.50 92 ASN A CA 1
ATOM 738 C C . ASN A 1 92 ? -5.263 -20.825 0.300 1.00 75.50 92 ASN A C 1
ATOM 740 O O . ASN A 1 92 ? -5.714 -20.576 1.412 1.00 75.50 92 ASN A O 1
ATOM 744 N N . GLY A 1 93 ? -6.024 -21.270 -0.703 1.00 80.25 93 GLY A N 1
ATOM 745 C CA . GLY A 1 93 ? -7.461 -21.534 -0.572 1.00 80.25 93 GLY A CA 1
ATOM 746 C C . GLY A 1 93 ? -8.361 -20.379 -1.022 1.00 80.25 93 GLY A C 1
ATOM 747 O O . GLY A 1 93 ? -7.938 -19.486 -1.762 1.00 80.25 93 GLY A O 1
ATOM 748 N N . ALA A 1 94 ? -9.632 -20.448 -0.621 1.00 84.00 94 ALA A N 1
ATOM 749 C CA . ALA A 1 94 ? -10.635 -19.446 -0.962 1.00 84.00 94 ALA A CA 1
ATOM 750 C C . ALA A 1 94 ? -10.312 -18.106 -0.285 1.00 84.00 94 ALA A C 1
ATOM 752 O O . ALA A 1 94 ? -9.947 -18.053 0.885 1.00 84.00 94 ALA A O 1
ATOM 753 N N . THR A 1 95 ? -10.426 -17.017 -1.043 1.00 86.31 95 THR A N 1
ATOM 754 C CA . THR A 1 95 ? -10.245 -15.663 -0.508 1.00 86.31 95 THR A CA 1
ATOM 755 C C . THR A 1 95 ? -11.533 -15.221 0.169 1.00 86.31 95 THR A C 1
ATOM 757 O O . THR A 1 95 ? -12.573 -15.216 -0.481 1.00 86.31 95 THR A O 1
ATOM 760 N N . ILE A 1 96 ? -11.443 -14.861 1.449 1.00 87.75 96 ILE A N 1
ATOM 761 C CA . ILE A 1 96 ? -12.573 -14.347 2.238 1.00 87.75 96 ILE A CA 1
ATOM 762 C C . ILE A 1 96 ? -12.797 -12.875 1.892 1.00 87.75 96 ILE A C 1
ATOM 764 O O . ILE A 1 96 ? -13.879 -12.475 1.485 1.00 87.75 96 ILE A O 1
ATOM 768 N N . TRP A 1 97 ? -11.729 -12.081 1.936 1.00 89.75 97 TRP A N 1
ATOM 769 C CA . TRP A 1 97 ? -11.739 -10.690 1.502 1.00 89.75 97 TRP A CA 1
ATOM 770 C C . TRP A 1 97 ? -10.369 -10.273 0.969 1.00 89.75 97 TRP A C 1
ATOM 772 O O . TRP A 1 97 ? -9.349 -10.911 1.239 1.00 89.75 97 TRP A O 1
ATOM 782 N N . GLU A 1 98 ? -10.351 -9.195 0.190 1.00 90.12 98 GLU A N 1
ATOM 783 C CA . GLU A 1 98 ? -9.152 -8.627 -0.423 1.00 90.12 98 GLU A CA 1
ATOM 784 C C . GLU A 1 98 ? -9.260 -7.098 -0.431 1.00 90.12 98 GLU A C 1
ATOM 786 O O . GLU A 1 98 ? -10.341 -6.541 -0.635 1.00 90.12 98 GLU A O 1
ATOM 791 N N . ILE A 1 99 ? -8.138 -6.422 -0.182 1.00 91.75 99 ILE A N 1
ATOM 792 C CA . ILE A 1 99 ? -8.021 -4.963 -0.236 1.00 91.75 99 ILE A CA 1
ATOM 793 C C . ILE A 1 99 ? -6.925 -4.635 -1.252 1.00 91.75 99 ILE A C 1
ATOM 795 O O . ILE A 1 99 ? -5.772 -5.016 -1.055 1.00 91.75 99 ILE A O 1
ATOM 799 N N . GLY A 1 100 ? -7.289 -3.913 -2.313 1.00 89.62 100 GLY A N 1
ATOM 800 C CA . GLY A 1 100 ? -6.369 -3.511 -3.379 1.00 89.62 100 GLY A CA 1
ATOM 801 C C . GLY A 1 100 ? -6.121 -4.580 -4.439 1.00 89.62 100 GLY A C 1
ATOM 802 O O . GLY A 1 100 ? -6.860 -5.560 -4.545 1.00 89.62 100 GLY A O 1
ATOM 803 N N . ILE A 1 101 ? -5.089 -4.350 -5.251 1.00 84.88 101 ILE A N 1
ATOM 804 C CA . ILE A 1 101 ? -4.701 -5.200 -6.374 1.00 84.88 101 ILE A CA 1
ATOM 805 C C . ILE A 1 101 ? -3.250 -5.655 -6.147 1.00 84.88 101 ILE A C 1
ATOM 807 O O . ILE A 1 101 ? -2.363 -4.840 -5.906 1.00 84.88 101 ILE A O 1
ATOM 811 N N . PRO A 1 102 ? -2.933 -6.956 -6.252 1.00 75.75 102 PRO A N 1
ATOM 812 C CA . PRO A 1 102 ? -1.589 -7.470 -5.989 1.00 75.75 102 PRO A CA 1
ATOM 813 C C . PRO A 1 102 ? -0.613 -7.229 -7.161 1.00 75.75 102 PRO A C 1
ATOM 815 O O . PRO A 1 102 ? 0.125 -8.132 -7.560 1.00 75.75 102 PRO A O 1
ATOM 818 N N . ASP A 1 103 ? -0.579 -6.010 -7.708 1.00 74.25 103 ASP A N 1
ATOM 819 C CA . ASP A 1 103 ? 0.279 -5.595 -8.828 1.00 74.25 103 ASP A CA 1
ATOM 820 C C . ASP A 1 103 ? 1.578 -4.887 -8.385 1.00 74.25 103 ASP A C 1
ATOM 822 O O . ASP A 1 103 ? 2.417 -4.527 -9.215 1.00 74.25 103 ASP A O 1
ATOM 826 N N . ARG A 1 104 ? 1.785 -4.766 -7.063 1.00 72.31 104 ARG A N 1
ATOM 827 C CA . ARG A 1 104 ? 2.924 -4.089 -6.404 1.00 72.31 104 ARG A CA 1
ATOM 828 C C . ARG A 1 104 ? 2.960 -2.576 -6.615 1.00 72.31 104 ARG A C 1
ATOM 830 O O . ARG A 1 104 ? 4.005 -1.954 -6.396 1.00 72.31 104 ARG A O 1
ATOM 837 N N . THR A 1 105 ? 1.854 -1.981 -7.030 1.00 76.81 105 THR A N 1
ATOM 838 C CA . THR A 1 105 ? 1.678 -0.537 -7.050 1.00 76.81 105 THR A CA 1
ATOM 839 C C . THR A 1 105 ? 0.820 -0.100 -5.863 1.00 76.81 105 THR A C 1
ATOM 841 O O . THR A 1 105 ? 0.413 -0.911 -5.038 1.00 76.81 105 THR A O 1
ATOM 844 N N . ALA A 1 106 ? 0.674 1.211 -5.699 1.00 82.25 106 ALA A N 1
ATOM 845 C CA . ALA A 1 106 ? -0.295 1.796 -4.775 1.00 82.25 106 ALA A CA 1
ATOM 846 C C . ALA A 1 106 ? -1.270 2.696 -5.551 1.00 82.25 106 ALA A C 1
ATOM 848 O O . ALA A 1 106 ? -1.800 3.665 -5.009 1.00 82.25 106 ALA A O 1
ATOM 849 N N . ALA A 1 107 ? -1.395 2.454 -6.860 1.00 84.25 107 ALA A N 1
ATOM 850 C CA . ALA A 1 107 ? -2.110 3.325 -7.785 1.00 84.25 107 ALA A CA 1
ATOM 851 C C . ALA A 1 107 ? -3.631 3.209 -7.630 1.00 84.25 107 ALA A C 1
ATOM 853 O O . ALA A 1 107 ? -4.358 4.132 -7.986 1.00 84.25 107 ALA A O 1
ATOM 854 N N . GLU A 1 108 ? -4.094 2.079 -7.108 1.00 87.31 108 GLU A N 1
ATOM 855 C CA . GLU A 1 108 ? -5.486 1.773 -6.823 1.00 87.31 108 GLU A CA 1
ATOM 856 C C . GLU A 1 108 ? -5.964 2.314 -5.476 1.00 87.31 108 GLU A C 1
ATOM 858 O O . GLU A 1 108 ? -7.163 2.306 -5.231 1.00 87.31 108 GLU A O 1
ATOM 863 N N . PHE A 1 109 ? -5.061 2.750 -4.597 1.00 92.50 109 PHE A N 1
ATOM 864 C CA . PHE A 1 109 ? -5.404 3.248 -3.267 1.00 92.50 109 PHE A CA 1
ATOM 865 C C . PHE A 1 109 ? -5.661 4.755 -3.254 1.00 92.50 109 PHE A C 1
ATOM 867 O O . PHE A 1 109 ? -5.317 5.483 -4.187 1.00 92.50 109 PHE A O 1
ATOM 874 N N . TYR A 1 110 ? -6.236 5.243 -2.155 1.00 93.12 110 TYR A N 1
ATOM 875 C CA . TYR A 1 110 ? -6.485 6.664 -1.968 1.00 93.12 110 TYR A CA 1
ATOM 876 C C . TYR A 1 110 ? -5.174 7.447 -1.843 1.00 93.12 110 TYR A C 1
ATOM 878 O O . TYR A 1 110 ? -4.413 7.310 -0.876 1.00 93.12 110 TYR A O 1
ATOM 886 N N . VAL A 1 111 ? -4.936 8.312 -2.829 1.00 91.06 111 VAL A N 1
ATOM 887 C CA . VAL A 1 111 ? -3.830 9.268 -2.853 1.00 91.06 111 VAL A CA 1
ATOM 888 C C . VAL A 1 111 ? -4.392 10.670 -2.595 1.00 91.06 111 VAL A C 1
ATOM 890 O O . VAL A 1 111 ? -5.188 11.157 -3.404 1.00 91.06 111 VAL A O 1
ATOM 893 N N . PRO A 1 112 ? -3.985 11.352 -1.510 1.00 90.81 112 PRO A N 1
ATOM 894 C CA . PRO A 1 112 ? -4.500 12.677 -1.191 1.00 90.81 112 PRO A CA 1
ATOM 895 C C . PRO A 1 112 ? -4.027 13.719 -2.209 1.00 90.81 112 PRO A C 1
ATOM 897 O O . PRO A 1 112 ? -3.034 13.537 -2.919 1.00 90.81 112 PRO A O 1
ATOM 900 N N . GLN A 1 113 ? -4.710 14.863 -2.249 1.00 87.25 113 GLN A N 1
ATOM 901 C CA . GLN A 1 113 ? -4.264 15.973 -3.088 1.00 87.25 113 GLN A CA 1
ATOM 902 C C . GLN A 1 113 ? -2.884 16.477 -2.624 1.00 87.25 113 GLN A C 1
ATOM 904 O O . GLN A 1 113 ? -2.693 16.728 -1.427 1.00 87.25 113 GLN A O 1
ATOM 909 N N . PRO A 1 114 ? -1.913 16.637 -3.544 1.00 86.94 114 PRO A N 1
ATOM 910 C CA . PRO A 1 114 ? -0.586 17.118 -3.193 1.00 86.94 114 PRO A CA 1
ATOM 911 C C . PRO A 1 114 ? -0.637 18.578 -2.744 1.00 86.94 114 PRO A C 1
ATOM 913 O O . PRO A 1 114 ? -1.457 19.367 -3.215 1.00 86.94 114 PRO A O 1
ATOM 916 N N . ASN A 1 115 ? 0.300 18.964 -1.877 1.00 82.88 115 ASN A N 1
ATOM 917 C CA . ASN A 1 115 ? 0.466 20.365 -1.510 1.00 82.88 115 ASN A CA 1
ATOM 918 C C . ASN A 1 115 ? 0.807 21.190 -2.772 1.00 82.88 115 ASN A C 1
ATOM 920 O O . ASN A 1 115 ? 1.826 20.902 -3.410 1.00 82.88 115 ASN A O 1
ATOM 924 N N . PRO A 1 116 ? 0.028 22.237 -3.116 1.00 85.06 116 PRO A N 1
ATOM 925 C CA . PRO A 1 116 ? 0.281 23.062 -4.298 1.00 85.06 116 PRO A CA 1
ATOM 926 C C . PRO A 1 116 ? 1.692 23.662 -4.354 1.00 85.06 116 PRO A C 1
ATOM 928 O O . PRO A 1 116 ? 2.224 23.872 -5.440 1.00 85.06 116 PRO A O 1
ATOM 931 N N . MET A 1 117 ? 2.324 23.908 -3.200 1.00 83.12 117 MET A N 1
ATOM 932 C CA . MET A 1 117 ? 3.685 24.452 -3.115 1.00 83.12 117 MET A CA 1
ATOM 933 C C . MET A 1 117 ? 4.786 23.424 -3.415 1.00 83.12 117 MET A C 1
ATOM 935 O O . MET A 1 117 ? 5.912 23.816 -3.711 1.00 83.12 117 MET A O 1
ATOM 939 N N . LEU A 1 118 ? 4.486 22.124 -3.328 1.00 78.81 118 LEU A N 1
ATOM 940 C CA . LEU A 1 118 ? 5.436 21.016 -3.530 1.00 78.81 118 LEU A CA 1
ATOM 941 C C . LEU A 1 118 ? 5.113 20.189 -4.785 1.00 78.81 118 LEU A C 1
ATOM 943 O O . LEU A 1 118 ? 5.683 19.123 -5.014 1.00 78.81 118 LEU A O 1
ATOM 947 N N . LEU A 1 119 ? 4.173 20.680 -5.587 1.00 82.00 119 LEU A N 1
ATOM 948 C CA . LEU A 1 119 ? 3.569 19.968 -6.697 1.00 82.00 119 LEU A CA 1
ATOM 949 C C . LEU A 1 119 ? 4.577 19.751 -7.831 1.00 82.00 119 LEU A C 1
ATOM 951 O O . LEU A 1 119 ? 5.061 20.695 -8.458 1.00 82.00 119 LEU A O 1
ATOM 955 N N . ASN A 1 120 ? 4.868 18.486 -8.136 1.00 77.38 120 ASN A N 1
ATOM 956 C CA . ASN A 1 120 ? 5.700 18.136 -9.277 1.00 77.38 120 ASN A CA 1
ATOM 957 C C . ASN A 1 120 ? 4.824 17.955 -10.521 1.00 77.38 120 ASN A C 1
ATOM 959 O O . ASN A 1 120 ? 4.045 17.004 -10.616 1.00 77.38 120 ASN A O 1
ATOM 963 N N . GLN A 1 121 ? 4.987 18.844 -11.504 1.00 79.06 121 GLN A N 1
ATOM 964 C CA . GLN A 1 121 ? 4.197 18.837 -12.740 1.00 79.06 121 GLN A CA 1
ATOM 965 C C . GLN A 1 121 ? 4.311 17.533 -13.547 1.00 79.06 121 GLN A C 1
ATOM 967 O O . GLN A 1 121 ? 3.385 17.207 -14.288 1.00 79.06 121 GLN A O 1
ATOM 972 N N . LEU A 1 122 ? 5.385 16.751 -13.369 1.00 71.56 122 LEU A N 1
ATOM 973 C CA . LEU A 1 122 ? 5.573 15.469 -14.058 1.00 71.56 122 LEU A CA 1
ATOM 974 C C . LEU A 1 122 ? 4.489 14.436 -13.725 1.00 71.56 122 LEU A C 1
ATOM 976 O O . LEU A 1 122 ? 4.161 13.619 -14.582 1.00 71.56 122 LEU A O 1
ATOM 980 N N . TYR A 1 123 ? 3.936 14.471 -12.509 1.00 74.38 123 TYR A N 1
ATOM 981 C CA . TYR A 1 123 ? 2.924 13.507 -12.057 1.00 74.38 123 TYR A CA 1
ATOM 982 C C . TYR A 1 123 ? 1.505 14.088 -12.044 1.00 74.38 123 TYR A C 1
ATOM 984 O O . TYR A 1 123 ? 0.544 13.361 -11.838 1.00 74.38 123 TYR A O 1
ATOM 992 N N . VAL A 1 124 ? 1.346 15.388 -12.307 1.00 67.62 124 VAL A N 1
ATOM 993 C CA . VAL A 1 124 ? 0.026 16.049 -12.371 1.00 67.62 124 VAL A CA 1
ATOM 994 C C . VAL A 1 124 ? -0.745 15.622 -13.613 1.00 67.62 124 VAL A C 1
ATOM 996 O O . VAL A 1 124 ? -1.960 15.479 -13.576 1.00 67.62 124 VAL A O 1
ATOM 999 N N . GLN A 1 125 ? -0.035 15.403 -14.721 1.00 65.56 125 GLN A N 1
ATOM 1000 C CA . GLN A 1 125 ? -0.645 14.983 -15.983 1.00 65.56 125 GLN A CA 1
ATOM 1001 C C . GLN A 1 125 ? -0.920 13.473 -16.040 1.00 65.56 125 GLN A C 1
ATOM 1003 O O . GLN A 1 125 ? -1.642 13.024 -16.924 1.00 65.56 125 GLN A O 1
ATOM 1008 N N . ASN A 1 126 ? -0.350 12.688 -15.118 1.00 67.31 126 ASN A N 1
ATOM 1009 C CA . ASN A 1 126 ? -0.478 11.235 -15.088 1.00 67.31 126 ASN A CA 1
ATOM 1010 C C . ASN A 1 126 ? -0.981 10.772 -13.715 1.00 67.31 126 ASN A C 1
ATOM 1012 O O . ASN A 1 126 ? -0.188 10.462 -12.824 1.00 67.31 126 ASN A O 1
ATOM 1016 N N . SER A 1 127 ? -2.308 10.715 -13.566 1.00 64.50 127 SER A N 1
ATOM 1017 C CA . SER A 1 127 ? -2.983 10.325 -12.321 1.00 64.50 127 SER A CA 1
ATOM 1018 C C . SER A 1 127 ? -2.555 8.948 -11.807 1.00 64.50 127 SER A C 1
ATOM 1020 O O . SER A 1 127 ? -2.446 8.768 -10.598 1.00 64.50 127 SER A O 1
ATOM 1022 N N . ALA A 1 128 ? -2.204 8.015 -12.700 1.00 70.06 128 ALA A N 1
ATOM 1023 C CA . ALA A 1 128 ? -1.745 6.674 -12.331 1.00 70.06 128 ALA A CA 1
ATOM 1024 C C . ALA A 1 128 ? -0.405 6.670 -11.572 1.00 70.06 128 ALA A C 1
ATOM 1026 O O . ALA A 1 128 ? -0.039 5.670 -10.969 1.00 70.06 128 ALA A O 1
ATOM 1027 N N . GLN A 1 129 ? 0.347 7.774 -11.599 1.00 74.56 129 GLN A N 1
ATOM 1028 C CA . GLN A 1 129 ? 1.612 7.939 -10.873 1.00 74.56 129 GLN A CA 1
ATOM 1029 C C . GLN A 1 129 ? 1.491 8.990 -9.759 1.00 74.56 129 GLN A C 1
ATOM 1031 O O . GLN A 1 129 ? 2.502 9.423 -9.204 1.00 74.56 129 GLN A O 1
ATOM 1036 N N . GLY A 1 130 ? 0.263 9.405 -9.423 1.00 78.06 130 GLY A N 1
ATOM 1037 C CA . GLY A 1 130 ? -0.010 10.448 -8.436 1.00 78.06 130 GLY A CA 1
ATOM 1038 C C . GLY A 1 130 ? 0.610 10.152 -7.071 1.00 78.06 130 GLY A C 1
ATOM 1039 O O . GLY A 1 130 ? 1.162 11.056 -6.451 1.00 78.06 130 GLY A O 1
ATOM 1040 N N . PHE A 1 131 ? 0.647 8.877 -6.666 1.00 80.94 131 PHE A N 1
ATOM 1041 C CA . PHE A 1 131 ? 1.260 8.407 -5.415 1.00 80.94 131 PHE A CA 1
ATOM 1042 C C . PHE A 1 131 ? 2.765 8.720 -5.287 1.00 80.94 131 PHE A C 1
ATOM 1044 O O . PHE A 1 131 ? 3.337 8.583 -4.208 1.00 80.94 131 PHE A O 1
ATOM 1051 N N . ARG A 1 132 ? 3.432 9.140 -6.373 1.00 82.38 132 ARG A N 1
ATOM 1052 C CA . ARG A 1 132 ? 4.849 9.543 -6.374 1.00 82.38 132 ARG A CA 1
ATOM 1053 C C . ARG A 1 132 ? 5.077 11.025 -6.073 1.00 82.38 132 ARG A C 1
ATOM 1055 O O . ARG A 1 132 ? 6.231 11.460 -6.070 1.00 82.38 132 ARG A O 1
ATOM 1062 N N . GLN A 1 133 ? 4.023 11.813 -5.859 1.00 85.12 133 GLN A N 1
ATOM 1063 C CA . GLN A 1 133 ? 4.176 13.214 -5.473 1.00 85.12 133 GLN A CA 1
ATOM 1064 C C . GLN A 1 133 ? 4.875 13.335 -4.114 1.00 85.12 133 GLN A C 1
ATOM 1066 O O . GLN A 1 133 ? 4.641 12.560 -3.185 1.00 85.12 133 GLN A O 1
ATOM 1071 N N . TYR A 1 134 ? 5.760 14.322 -4.000 1.00 82.38 134 TYR A N 1
ATOM 1072 C CA . TYR A 1 134 ? 6.515 14.545 -2.773 1.00 82.38 134 TYR A CA 1
ATOM 1073 C C . TYR A 1 134 ? 5.615 15.125 -1.672 1.00 82.38 134 TYR A C 1
ATOM 1075 O O . TYR A 1 134 ? 4.799 16.008 -1.936 1.00 82.38 134 TYR A O 1
ATOM 1083 N N . GLY A 1 135 ? 5.791 14.657 -0.432 1.00 83.75 135 GLY A N 1
ATOM 1084 C CA . GLY A 1 135 ? 5.079 15.183 0.738 1.00 83.75 135 GLY A CA 1
ATOM 1085 C C . GLY A 1 135 ? 3.646 14.670 0.902 1.00 83.75 135 GLY A C 1
ATOM 1086 O O . GLY A 1 135 ? 2.917 15.169 1.752 1.00 83.75 135 GLY A O 1
ATOM 1087 N N . LEU A 1 136 ? 3.220 13.672 0.121 1.00 89.06 136 LEU A N 1
ATOM 1088 C CA . LEU A 1 136 ? 1.883 13.083 0.260 1.00 89.06 136 LEU A CA 1
ATOM 1089 C C . LEU A 1 136 ? 1.676 12.371 1.601 1.00 89.06 136 LEU A C 1
ATOM 1091 O O . LEU A 1 136 ? 0.573 12.389 2.132 1.00 89.06 136 LEU A O 1
ATOM 1095 N N . TRP A 1 137 ? 2.723 11.769 2.164 1.00 87.06 137 TRP A N 1
ATOM 1096 C CA . TRP A 1 137 ? 2.660 11.119 3.478 1.00 87.06 137 TRP A CA 1
ATOM 1097 C C . TRP A 1 137 ? 2.322 12.104 4.604 1.00 87.06 137 TRP A C 1
ATOM 1099 O O . TRP A 1 137 ? 1.629 11.734 5.546 1.00 87.06 137 TRP A O 1
ATOM 1109 N N . ASP A 1 138 ? 2.755 13.366 4.493 1.00 87.44 138 ASP A N 1
ATOM 1110 C CA . ASP A 1 138 ? 2.483 14.389 5.509 1.00 87.44 138 ASP A CA 1
ATOM 1111 C C . ASP A 1 138 ? 0.980 14.702 5.598 1.00 87.44 138 ASP A C 1
ATOM 1113 O O . ASP A 1 138 ? 0.482 15.065 6.663 1.00 87.44 138 ASP A O 1
ATOM 1117 N N . ARG A 1 139 ? 0.240 14.458 4.506 1.00 91.31 139 ARG A N 1
ATOM 1118 C CA . ARG A 1 139 ? -1.215 14.643 4.421 1.00 91.31 139 ARG A CA 1
ATOM 1119 C C . ARG A 1 139 ? -1.995 13.670 5.293 1.00 91.31 139 ARG A C 1
ATOM 1121 O O . ARG A 1 139 ? -3.146 13.953 5.592 1.00 91.31 139 ARG A O 1
ATOM 1128 N N . TYR A 1 140 ? -1.399 12.561 5.739 1.00 93.44 140 TYR A N 1
ATOM 1129 C CA . TYR A 1 140 ? -2.100 11.632 6.627 1.00 93.44 140 TYR A CA 1
ATOM 1130 C C . TYR A 1 140 ? -2.586 12.341 7.897 1.00 93.44 140 TYR A C 1
ATOM 1132 O O . TYR A 1 140 ? -3.705 12.118 8.328 1.00 93.44 140 TYR A O 1
ATOM 1140 N N . THR A 1 141 ? -1.789 13.254 8.461 1.00 91.81 141 THR A N 1
ATOM 1141 C CA . THR A 1 141 ? -2.192 14.015 9.659 1.00 91.81 141 THR A CA 1
ATOM 1142 C C . THR A 1 141 ? -3.347 14.980 9.367 1.00 91.81 141 THR A C 1
ATOM 1144 O O . THR A 1 141 ? -4.179 15.208 10.238 1.00 91.81 141 THR A O 1
ATOM 1147 N N . ASP A 1 142 ? -3.411 15.526 8.149 1.00 90.88 142 ASP A N 1
ATOM 1148 C CA . ASP A 1 142 ? -4.477 16.444 7.737 1.00 90.88 142 ASP A CA 1
ATOM 1149 C C . ASP A 1 142 ? -5.823 15.707 7.611 1.00 90.88 142 ASP A C 1
ATOM 1151 O O . ASP A 1 142 ? -6.856 16.230 8.021 1.00 90.88 142 ASP A O 1
ATOM 1155 N N . GLU A 1 143 ? -5.803 14.489 7.060 1.00 91.44 143 GLU A N 1
ATOM 1156 C CA . GLU A 1 143 ? -6.998 13.655 6.855 1.00 91.44 143 GLU A CA 1
ATOM 1157 C C . GLU A 1 143 ? -7.408 12.893 8.135 1.00 91.44 143 GLU A C 1
ATOM 1159 O O . GLU A 1 143 ? -8.590 12.654 8.378 1.00 91.44 143 GLU A O 1
ATOM 1164 N N . TYR A 1 144 ? -6.432 12.541 8.978 1.00 93.44 144 TYR A N 1
ATOM 1165 C CA . TYR A 1 144 ? -6.584 11.724 10.187 1.00 93.44 144 TYR A CA 1
ATOM 1166 C C . TYR A 1 144 ? -5.981 12.427 11.421 1.00 93.44 144 TYR A C 1
ATOM 1168 O O . TYR A 1 144 ? -4.995 11.935 11.991 1.00 93.44 144 TYR A O 1
ATOM 1176 N N . PRO A 1 145 ? -6.540 13.575 11.860 1.00 91.44 145 PRO A N 1
ATOM 1177 C CA . PRO A 1 145 ? -5.950 14.390 12.926 1.00 91.44 145 PRO A CA 1
ATOM 1178 C C . PRO A 1 145 ? -6.007 13.707 14.297 1.00 91.44 145 PRO A C 1
ATOM 1180 O O . PRO A 1 145 ? -5.006 13.671 15.012 1.00 91.44 145 PRO A O 1
ATOM 1183 N N . ASP A 1 146 ? -7.154 13.113 14.632 1.00 90.25 146 ASP A N 1
ATOM 1184 C CA . ASP A 1 146 ? -7.439 12.613 15.985 1.00 90.25 146 ASP A CA 1
ATOM 1185 C C . ASP A 1 146 ? -7.604 11.088 16.053 1.00 90.25 146 ASP A C 1
ATOM 1187 O O . ASP A 1 146 ? -7.466 10.487 17.117 1.00 90.25 146 ASP A O 1
ATOM 1191 N N . GLN A 1 147 ? -7.891 10.447 14.920 1.00 92.88 147 GLN A N 1
ATOM 1192 C CA . GLN A 1 147 ? -8.182 9.015 14.817 1.00 92.88 147 GLN A CA 1
ATOM 1193 C C . GLN A 1 147 ? -7.467 8.410 13.616 1.00 92.88 147 GLN A C 1
ATOM 1195 O O . GLN A 1 147 ? -7.161 9.125 12.668 1.00 92.88 147 GLN A O 1
ATOM 1200 N N . ASP A 1 148 ? -7.171 7.114 13.666 1.00 95.06 148 ASP A N 1
ATOM 1201 C CA . ASP A 1 148 ? -6.526 6.393 12.569 1.00 95.06 148 ASP A CA 1
ATOM 1202 C C . ASP A 1 148 ? -7.538 5.775 11.601 1.00 95.06 148 ASP A C 1
ATOM 1204 O O . ASP A 1 148 ? -8.741 5.739 11.860 1.00 95.06 148 ASP A O 1
ATOM 1208 N N . LEU A 1 149 ? -7.027 5.295 10.469 1.00 94.75 149 LEU A N 1
ATOM 1209 C CA . LEU A 1 149 ? -7.811 4.651 9.427 1.00 94.75 149 LEU A CA 1
ATOM 1210 C C . LEU A 1 149 ? -8.545 3.409 9.957 1.00 94.75 149 LEU A C 1
ATOM 1212 O O . LEU A 1 149 ? -7.929 2.475 10.476 1.00 94.75 149 LEU A O 1
ATOM 1216 N N . VAL A 1 150 ? -9.864 3.387 9.759 1.00 95.50 150 VAL A N 1
ATOM 1217 C CA . VAL A 1 150 ? -10.729 2.232 10.020 1.00 95.50 150 VAL A CA 1
ATOM 1218 C C . VAL A 1 150 ? -11.378 1.812 8.706 1.00 95.50 150 VAL A C 1
ATOM 1220 O O . VAL A 1 150 ? -12.150 2.568 8.123 1.00 95.50 150 VAL A O 1
ATOM 1223 N N . TYR A 1 151 ? -11.070 0.604 8.248 1.00 95.00 151 TYR A N 1
ATOM 1224 C CA . TYR A 1 151 ? -11.592 0.026 7.016 1.00 95.00 151 TYR A CA 1
ATOM 1225 C C . TYR A 1 151 ? -12.570 -1.096 7.341 1.00 95.00 151 TYR A C 1
ATOM 1227 O O . TYR A 1 151 ? -12.215 -2.033 8.048 1.00 95.00 151 TYR A O 1
ATOM 1235 N N . THR A 1 152 ? -13.793 -1.027 6.820 1.00 94.06 152 THR A N 1
ATOM 1236 C CA . THR A 1 152 ? -14.818 -2.056 7.044 1.00 94.06 152 THR A CA 1
ATOM 1237 C C . THR A 1 152 ? -15.011 -2.875 5.773 1.00 94.06 152 THR A C 1
ATOM 1239 O O . THR A 1 152 ? -15.480 -2.358 4.761 1.00 94.06 152 THR A O 1
ATOM 1242 N N . VAL A 1 153 ? -14.650 -4.156 5.808 1.00 92.06 153 VAL A N 1
ATOM 1243 C CA . VAL A 1 153 ? -14.824 -5.094 4.692 1.00 92.06 153 VAL A CA 1
ATOM 1244 C C . VAL A 1 153 ? -16.302 -5.159 4.298 1.00 92.06 153 VAL A C 1
ATOM 1246 O O . VAL A 1 153 ? -17.184 -5.207 5.149 1.00 92.06 153 VAL A O 1
ATOM 1249 N N . GLY A 1 154 ? -16.572 -5.092 2.993 1.00 89.38 154 GLY A N 1
ATOM 1250 C CA . GLY A 1 154 ? -17.931 -5.062 2.439 1.00 89.38 154 GLY A CA 1
ATOM 1251 C C . GLY A 1 154 ? -18.625 -3.693 2.475 1.00 89.38 154 GLY A C 1
ATOM 1252 O O . GLY A 1 154 ? -19.651 -3.533 1.819 1.00 89.38 154 GLY A O 1
ATOM 1253 N N . VAL A 1 155 ? -18.068 -2.697 3.179 1.00 93.50 155 VAL A N 1
ATOM 1254 C CA . VAL A 1 155 ? -18.639 -1.338 3.281 1.00 93.50 155 VAL A CA 1
ATOM 1255 C C . VAL A 1 155 ? -17.697 -0.275 2.712 1.00 93.50 155 VAL A C 1
ATOM 1257 O O . VAL A 1 155 ? -18.120 0.554 1.911 1.00 93.50 155 VAL A O 1
ATOM 1260 N N . SER A 1 156 ? -16.428 -0.292 3.118 1.00 95.00 156 SER A N 1
ATOM 1261 C CA . SER A 1 156 ? -15.399 0.646 2.668 1.00 95.00 156 SER A CA 1
ATOM 1262 C C . SER A 1 156 ? -14.911 0.321 1.255 1.00 95.00 156 SER A C 1
ATOM 1264 O O . SER A 1 156 ? -14.909 -0.835 0.825 1.00 95.00 156 SER A O 1
ATOM 1266 N N . ASN A 1 157 ? -14.444 1.343 0.541 1.00 94.06 157 ASN A N 1
ATOM 1267 C CA . ASN A 1 157 ? -13.864 1.229 -0.791 1.00 94.06 157 ASN A CA 1
ATOM 1268 C C . ASN A 1 157 ? -12.383 1.620 -0.764 1.00 94.06 157 ASN A C 1
ATOM 1270 O O . ASN A 1 157 ? -12.038 2.778 -0.548 1.00 94.06 157 ASN A O 1
ATOM 1274 N N . HIS A 1 158 ? -11.495 0.669 -1.055 1.00 93.81 158 HIS A N 1
ATOM 1275 C CA . HIS A 1 158 ? -10.045 0.876 -1.020 1.00 93.81 158 HIS A CA 1
ATOM 1276 C C . HIS A 1 158 ? -9.531 2.010 -1.924 1.00 93.81 158 HIS A C 1
ATOM 1278 O O . HIS A 1 158 ? -8.491 2.590 -1.628 1.00 93.81 158 HIS A O 1
ATOM 1284 N N . GLN A 1 159 ? -10.261 2.386 -2.976 1.00 92.31 159 GLN A N 1
ATOM 1285 C CA . GLN A 1 159 ? -9.858 3.486 -3.860 1.00 92.31 159 GLN A CA 1
ATOM 1286 C C . GLN A 1 159 ? -9.972 4.870 -3.214 1.00 92.31 159 GLN A C 1
ATOM 1288 O O . GLN A 1 159 ? -9.355 5.825 -3.685 1.00 92.31 159 GLN A O 1
ATOM 1293 N N . ILE A 1 160 ? -10.768 4.989 -2.151 1.00 92.62 160 ILE A N 1
ATOM 1294 C CA . ILE A 1 160 ? -11.070 6.268 -1.495 1.00 92.62 160 ILE A CA 1
ATOM 1295 C C . ILE A 1 160 ? -10.879 6.231 0.026 1.00 92.62 160 ILE A C 1
ATOM 1297 O O . ILE A 1 160 ? -10.528 7.249 0.608 1.00 92.62 160 ILE A O 1
ATOM 1301 N N . ASP A 1 161 ? -11.032 5.066 0.654 1.00 94.69 161 ASP A N 1
ATOM 1302 C CA . ASP A 1 161 ? -10.988 4.896 2.110 1.00 94.69 161 ASP A CA 1
ATOM 1303 C C . ASP A 1 161 ? -9.685 4.243 2.595 1.00 94.69 161 ASP A C 1
ATOM 1305 O O . ASP A 1 161 ? -9.430 4.197 3.798 1.00 94.69 161 ASP A O 1
ATOM 1309 N N . TRP A 1 162 ? -8.858 3.713 1.684 1.00 94.88 162 TRP A N 1
ATOM 1310 C CA . TRP A 1 162 ? -7.575 3.100 2.026 1.00 94.88 162 TRP A CA 1
ATOM 1311 C C . TRP A 1 162 ? -6.420 4.010 1.632 1.00 94.88 162 TRP A C 1
ATOM 1313 O O . TRP A 1 162 ? -6.081 4.123 0.455 1.00 94.88 162 TRP A O 1
ATOM 1323 N N . PHE A 1 163 ? -5.809 4.670 2.613 1.00 94.88 163 PHE A N 1
ATOM 1324 C CA . PHE A 1 163 ? -4.692 5.574 2.370 1.00 94.88 163 PHE A CA 1
ATOM 1325 C C . PHE A 1 163 ? -3.497 4.803 1.783 1.00 94.88 163 PHE A C 1
ATOM 1327 O O . PHE A 1 163 ? -3.139 3.726 2.253 1.00 94.88 163 PHE A O 1
ATOM 1334 N N . PHE A 1 164 ? -2.853 5.350 0.751 1.00 91.81 164 PHE A N 1
ATOM 1335 C CA . PHE A 1 164 ? -1.843 4.621 -0.030 1.00 91.81 164 PHE A CA 1
ATOM 1336 C C . PHE A 1 164 ? -0.568 4.222 0.746 1.00 91.81 164 PHE A C 1
ATOM 1338 O O . PHE A 1 164 ? 0.191 3.368 0.286 1.00 91.81 164 PHE A O 1
ATOM 1345 N N . ALA A 1 165 ? -0.292 4.853 1.892 1.00 90.88 165 ALA A N 1
ATOM 1346 C CA . ALA A 1 165 ? 0.914 4.617 2.683 1.00 90.88 165 ALA A CA 1
ATOM 1347 C C . ALA A 1 165 ? 0.640 4.628 4.191 1.00 90.88 165 ALA A C 1
ATOM 1349 O O . ALA A 1 165 ? 0.173 5.620 4.746 1.00 90.88 165 ALA A O 1
ATOM 1350 N N . HIS A 1 166 ? 1.017 3.555 4.885 1.00 91.50 166 HIS A N 1
ATOM 1351 C CA . HIS A 1 166 ? 0.965 3.524 6.346 1.00 91.50 166 HIS A CA 1
ATOM 1352 C C . HIS A 1 166 ? 2.134 4.321 6.933 1.00 91.50 166 HIS A C 1
ATOM 1354 O O . HIS A 1 166 ? 3.301 3.994 6.710 1.00 91.50 166 HIS A O 1
ATOM 1360 N N . VAL A 1 167 ? 1.818 5.401 7.651 1.00 92.06 167 VAL A N 1
ATOM 1361 C CA . VAL A 1 167 ? 2.790 6.379 8.157 1.00 92.06 167 VAL A CA 1
ATOM 1362 C C . VAL A 1 167 ? 2.500 6.765 9.602 1.00 92.06 167 VAL A C 1
ATOM 1364 O O . VAL A 1 167 ? 1.363 6.678 10.061 1.00 92.06 167 VAL A O 1
ATOM 1367 N N . ASN A 1 168 ? 3.522 7.230 10.319 1.00 91.38 168 ASN A N 1
ATOM 1368 C CA . ASN A 1 168 ? 3.344 7.811 11.649 1.00 91.38 168 ASN A CA 1
ATOM 1369 C C . ASN A 1 168 ? 2.674 9.191 11.550 1.00 91.38 168 ASN A C 1
ATOM 1371 O O . ASN A 1 168 ? 2.995 9.972 10.652 1.00 91.38 168 ASN A O 1
ATOM 1375 N N . ARG A 1 169 ? 1.804 9.528 12.507 1.00 92.81 169 ARG A N 1
ATOM 1376 C CA . ARG A 1 169 ? 1.139 10.837 12.570 1.00 92.81 169 ARG A CA 1
ATOM 1377 C C . ARG A 1 169 ? 2.110 11.882 13.109 1.00 92.81 169 ARG A C 1
ATOM 1379 O O . ARG A 1 169 ? 2.762 11.657 14.129 1.00 92.81 169 ARG A O 1
ATOM 1386 N N . ASN A 1 170 ? 2.199 13.029 12.445 1.00 90.94 170 ASN A N 1
ATOM 1387 C CA . ASN A 1 170 ? 3.025 14.147 12.888 1.00 90.94 170 ASN A CA 1
ATOM 1388 C C . ASN A 1 170 ? 2.220 15.021 13.857 1.00 90.94 170 ASN A C 1
ATOM 1390 O O . ASN A 1 170 ? 1.273 15.679 13.452 1.00 90.94 170 ASN A O 1
ATOM 1394 N N . ILE A 1 171 ? 2.607 15.073 15.129 1.00 90.62 171 ILE A N 1
ATOM 1395 C CA . ILE A 1 171 ? 1.917 15.894 16.144 1.00 90.62 171 ILE A CA 1
ATOM 1396 C C . ILE A 1 171 ? 2.512 17.306 16.274 1.00 90.62 171 ILE A C 1
ATOM 1398 O O . ILE A 1 171 ? 2.236 18.030 17.228 1.00 90.62 171 ILE A O 1
ATOM 1402 N N . GLY A 1 172 ? 3.354 17.704 15.318 1.00 87.69 172 GLY A N 1
ATOM 1403 C CA . GLY A 1 172 ? 4.055 18.980 15.309 1.00 87.69 172 GLY A CA 1
ATOM 1404 C C . GLY A 1 172 ? 5.489 18.878 15.826 1.00 87.69 172 GLY A C 1
ATOM 1405 O O . GLY A 1 172 ? 5.924 17.873 16.386 1.00 87.69 172 GLY A O 1
ATOM 1406 N N . ASN A 1 173 ? 6.269 19.935 15.580 1.00 86.94 173 ASN A N 1
ATOM 1407 C CA . ASN A 1 173 ? 7.681 20.038 15.974 1.00 86.94 173 ASN A CA 1
ATOM 1408 C C . ASN A 1 173 ? 8.546 18.822 15.562 1.00 86.94 173 ASN A C 1
ATOM 1410 O O . ASN A 1 173 ? 9.452 18.419 16.288 1.00 86.94 173 ASN A O 1
ATOM 1414 N N . LYS A 1 174 ? 8.240 18.212 14.404 1.00 83.38 174 LYS A N 1
ATOM 1415 C CA . LYS A 1 174 ? 8.886 16.984 13.893 1.00 83.38 174 LYS A CA 1
ATOM 1416 C C . LYS A 1 174 ? 8.777 15.781 14.840 1.00 83.38 174 LYS A C 1
ATOM 1418 O O . LYS A 1 174 ? 9.625 14.892 14.805 1.00 83.38 174 LYS A O 1
ATOM 1423 N N . THR A 1 175 ? 7.757 15.761 15.691 1.00 89.38 175 THR A N 1
ATOM 1424 C CA . THR A 1 175 ? 7.467 14.635 16.576 1.00 89.38 175 THR A CA 1
ATOM 1425 C C . THR A 1 175 ? 6.413 13.753 15.929 1.00 89.38 175 THR A C 1
ATOM 1427 O O . THR A 1 175 ? 5.388 14.238 15.454 1.00 89.38 175 THR A O 1
ATOM 1430 N N . TYR A 1 176 ? 6.682 12.451 15.911 1.00 90.38 176 TYR A N 1
ATOM 1431 C CA . TYR A 1 176 ? 5.851 11.462 15.240 1.00 90.38 176 TYR A CA 1
ATOM 1432 C C . TYR A 1 176 ? 5.354 10.431 16.244 1.00 90.38 176 TYR A C 1
ATOM 1434 O O . TYR A 1 176 ? 6.137 9.930 17.052 1.00 90.38 176 TYR A O 1
ATOM 1442 N N . VAL A 1 177 ? 4.068 10.100 16.166 1.00 92.12 177 VAL A N 1
ATOM 1443 C CA . VAL A 1 177 ? 3.436 9.052 16.974 1.00 92.12 177 VAL A CA 1
ATOM 1444 C C . VAL A 1 177 ? 3.015 7.884 16.079 1.00 92.12 177 VAL A C 1
ATOM 1446 O O . VAL A 1 177 ? 2.636 8.111 14.925 1.00 92.12 177 VAL A O 1
ATOM 1449 N N . PRO A 1 178 ? 3.114 6.633 16.564 1.00 92.44 178 PRO A N 1
ATOM 1450 C CA . PRO A 1 178 ? 2.686 5.472 15.794 1.00 92.44 178 PRO A CA 1
ATOM 1451 C C . PRO A 1 178 ? 1.181 5.531 15.519 1.00 92.44 178 PRO A C 1
ATOM 1453 O O . PRO A 1 178 ? 0.412 6.023 16.344 1.00 92.44 178 PRO A O 1
ATOM 1456 N N . THR A 1 179 ? 0.778 5.009 14.365 1.00 92.88 179 THR A N 1
ATOM 1457 C CA . THR A 1 179 ? -0.621 4.929 13.928 1.00 92.88 179 THR A CA 1
ATOM 1458 C C . THR A 1 179 ? -1.065 3.476 13.878 1.00 92.88 179 THR A C 1
ATOM 1460 O O . THR A 1 179 ? -0.281 2.583 13.546 1.00 92.88 179 THR A O 1
ATOM 1463 N N . THR A 1 180 ? -2.327 3.229 14.206 1.00 93.12 180 THR A N 1
ATOM 1464 C CA . THR A 1 180 ? -2.918 1.889 14.237 1.00 93.12 180 THR A CA 1
ATOM 1465 C C . THR A 1 180 ? -4.103 1.826 13.293 1.00 93.12 180 THR A C 1
ATOM 1467 O O . THR A 1 180 ? -5.167 2.354 13.595 1.00 93.12 180 THR A O 1
ATOM 1470 N N . TRP A 1 181 ? -3.930 1.167 12.150 1.00 94.00 181 TRP A N 1
ATOM 1471 C CA . TRP A 1 181 ? -5.027 0.947 11.210 1.00 94.00 181 TRP A CA 1
ATOM 1472 C C . TRP A 1 181 ? -5.857 -0.256 11.644 1.00 94.00 181 TRP A C 1
ATOM 1474 O O . TRP A 1 181 ? -5.310 -1.263 12.099 1.00 94.00 181 TRP A O 1
ATOM 1484 N N . GLN A 1 182 ? -7.174 -0.153 11.502 1.00 93.25 182 GLN A N 1
ATOM 1485 C CA . GLN A 1 182 ? -8.106 -1.213 11.870 1.00 93.25 182 GLN A CA 1
ATOM 1486 C C . GLN A 1 182 ? -8.828 -1.722 10.629 1.00 93.25 182 GLN A C 1
ATOM 1488 O O . GLN A 1 182 ? -9.378 -0.935 9.865 1.00 93.25 182 GLN A O 1
ATOM 1493 N N . ILE A 1 183 ? -8.844 -3.041 10.450 1.00 92.44 183 ILE A N 1
ATOM 1494 C CA . ILE A 1 183 ? -9.656 -3.709 9.433 1.00 92.44 183 ILE A CA 1
ATOM 1495 C C . ILE A 1 183 ? -10.755 -4.459 10.176 1.00 92.44 183 ILE A C 1
ATOM 1497 O O . ILE A 1 183 ? -10.471 -5.369 10.952 1.00 92.44 183 ILE A O 1
ATOM 1501 N N . LEU A 1 184 ? -11.997 -4.041 9.965 1.00 91.44 184 LEU A N 1
ATOM 1502 C CA . LEU A 1 184 ? -13.191 -4.654 10.528 1.00 91.44 184 LEU A CA 1
ATOM 1503 C C . LEU A 1 184 ? -13.814 -5.556 9.464 1.00 91.44 184 LEU A C 1
ATOM 1505 O O . LEU A 1 184 ? -14.037 -5.116 8.340 1.00 91.44 184 LEU A O 1
ATOM 1509 N N . PHE A 1 185 ? -14.095 -6.805 9.808 1.00 88.88 185 PHE A N 1
ATOM 1510 C CA . PHE A 1 185 ? -14.778 -7.770 8.947 1.00 88.88 185 PHE A CA 1
ATOM 1511 C C . PHE A 1 185 ? -15.733 -8.612 9.792 1.00 88.88 185 PHE A C 1
ATOM 1513 O O . PHE A 1 185 ? -15.564 -8.704 11.011 1.00 88.88 185 PHE A O 1
ATOM 1520 N N . ASP A 1 186 ? -16.749 -9.183 9.153 1.00 82.19 186 ASP A N 1
ATOM 1521 C CA . ASP A 1 186 ? -17.766 -9.975 9.839 1.00 82.19 186 ASP A CA 1
ATOM 1522 C C . ASP A 1 186 ? -17.208 -11.358 10.230 1.00 82.19 186 ASP A C 1
ATOM 1524 O O . ASP A 1 186 ? -16.681 -12.067 9.365 1.00 82.19 186 ASP A O 1
ATOM 1528 N N . PRO A 1 187 ? -17.279 -11.761 11.513 1.00 70.19 187 PRO A N 1
ATOM 1529 C CA . PRO A 1 187 ? -16.874 -13.096 11.936 1.00 70.19 187 PRO A CA 1
ATOM 1530 C C . PRO A 1 187 ? -17.793 -14.214 11.427 1.00 70.19 187 PRO A C 1
ATOM 1532 O O . PRO A 1 187 ? -17.372 -15.363 11.485 1.00 70.19 187 PRO A O 1
ATOM 1535 N N . GLU A 1 188 ? -19.004 -13.936 10.924 1.00 69.62 188 GLU A N 1
ATOM 1536 C CA . GLU A 1 188 ? -19.878 -14.983 10.357 1.00 69.62 188 GLU A CA 1
ATOM 1537 C C . GLU A 1 188 ? -19.231 -15.725 9.172 1.00 69.62 188 GLU A C 1
ATOM 1539 O O . GLU A 1 188 ? -19.577 -16.873 8.892 1.00 69.62 188 GLU A O 1
ATOM 1544 N N . GLU A 1 189 ? -18.243 -15.114 8.512 1.00 65.25 189 GLU A N 1
ATOM 1545 C CA . GLU A 1 189 ? -17.464 -15.735 7.434 1.00 65.25 189 GLU A CA 1
ATOM 1546 C C . GLU A 1 189 ? -16.283 -16.590 7.937 1.00 65.25 189 GLU A C 1
ATOM 1548 O O . GLU A 1 189 ? -15.554 -17.171 7.130 1.00 65.25 189 GLU A O 1
ATOM 1553 N N . ILE A 1 190 ? -16.064 -16.665 9.256 1.00 73.62 190 ILE A N 1
ATOM 1554 C CA . ILE A 1 190 ? -14.866 -17.250 9.865 1.00 73.62 190 ILE A CA 1
ATOM 1555 C C . ILE A 1 190 ? -15.253 -18.350 10.853 1.00 73.62 190 ILE A C 1
ATOM 1557 O O . ILE A 1 190 ? -15.739 -18.107 11.953 1.00 73.62 190 ILE A O 1
ATOM 1561 N N . ASP A 1 191 ? -14.952 -19.586 10.474 1.00 77.00 191 ASP A N 1
ATOM 1562 C CA . ASP A 1 191 ? -14.949 -20.740 11.368 1.00 77.00 191 ASP A CA 1
ATOM 1563 C C . ASP A 1 191 ? -13.683 -20.731 12.238 1.00 77.00 191 ASP A C 1
ATOM 1565 O O . ASP A 1 191 ? -12.584 -20.933 11.725 1.00 77.00 191 ASP A O 1
ATOM 1569 N N . GLU A 1 192 ? -13.822 -20.519 13.549 1.00 76.56 192 GLU A N 1
ATOM 1570 C CA . GLU A 1 192 ? -12.706 -20.481 14.511 1.00 76.56 192 GLU A CA 1
ATOM 1571 C C . GLU A 1 192 ? -11.893 -21.788 14.591 1.00 76.56 192 GLU A C 1
ATOM 1573 O O . GLU A 1 192 ? -10.788 -21.789 15.137 1.00 76.56 192 GLU A O 1
ATOM 1578 N N . SER A 1 193 ? -12.419 -22.905 14.078 1.00 80.06 193 SER A N 1
ATOM 1579 C CA . SER A 1 193 ? -11.720 -24.194 14.062 1.00 80.06 193 SER A CA 1
ATOM 1580 C C . SER A 1 193 ? -10.742 -24.356 12.894 1.00 80.06 193 SER A C 1
ATOM 1582 O O . SER A 1 193 ? -9.893 -25.252 12.922 1.00 80.06 193 SER A O 1
ATOM 1584 N N . GLU A 1 194 ? -10.823 -23.474 11.897 1.00 81.44 194 GLU A N 1
ATOM 1585 C CA . GLU A 1 194 ? -10.008 -23.506 10.687 1.00 81.44 194 GLU A CA 1
ATOM 1586 C C . GLU A 1 194 ? -8.793 -22.569 10.776 1.00 81.44 194 GLU A C 1
ATOM 1588 O O . GLU A 1 194 ? -8.759 -21.580 11.511 1.00 81.44 194 GLU A O 1
ATOM 1593 N N . ASN A 1 195 ? -7.760 -22.877 9.988 1.00 83.25 195 ASN A N 1
ATOM 1594 C CA . ASN A 1 195 ? -6.555 -22.053 9.910 1.00 83.25 195 ASN A CA 1
ATOM 1595 C C . ASN A 1 195 ? -6.649 -21.062 8.748 1.00 83.25 195 ASN A C 1
ATOM 1597 O O . ASN A 1 195 ? -6.676 -21.459 7.583 1.00 83.25 195 ASN A O 1
ATOM 1601 N N . TYR A 1 196 ? -6.574 -19.770 9.056 1.00 84.31 196 TYR A N 1
ATOM 1602 C CA . TYR A 1 196 ? -6.563 -18.703 8.055 1.00 84.31 196 TYR A CA 1
ATOM 1603 C C . TYR A 1 196 ? -5.167 -18.135 7.858 1.00 84.31 196 TYR A C 1
ATOM 1605 O O . TYR A 1 196 ? -4.369 -18.034 8.790 1.00 84.31 196 TYR A O 1
ATOM 1613 N N . THR A 1 197 ? -4.877 -17.722 6.626 1.00 84.44 197 THR A N 1
ATOM 1614 C CA . THR A 1 197 ? -3.619 -17.054 6.288 1.00 84.44 197 THR A CA 1
ATOM 1615 C C . THR A 1 197 ? -3.896 -15.613 5.881 1.00 84.44 197 THR A C 1
ATOM 1617 O O . THR A 1 197 ? -4.574 -15.371 4.886 1.00 84.44 197 THR A O 1
ATOM 1620 N N . LEU A 1 198 ? -3.327 -14.656 6.617 1.00 85.88 198 LEU A N 1
ATOM 1621 C CA . LEU A 1 198 ? -3.293 -13.256 6.202 1.00 85.88 198 LEU A CA 1
ATOM 1622 C C . LEU A 1 198 ? -2.070 -13.021 5.313 1.00 85.88 198 LEU A C 1
ATOM 1624 O O . LEU A 1 198 ? -0.931 -13.196 5.748 1.00 85.88 198 LEU A O 1
ATOM 1628 N N . HIS A 1 199 ? -2.304 -12.595 4.076 1.00 84.44 199 HIS A N 1
ATOM 1629 C CA . HIS A 1 199 ? -1.244 -12.141 3.184 1.00 84.44 199 HIS A CA 1
ATOM 1630 C C . HIS A 1 199 ? -1.168 -10.620 3.194 1.00 84.44 199 HIS A C 1
ATOM 1632 O O . HIS A 1 199 ? -2.148 -9.939 2.906 1.00 84.44 199 HIS A O 1
ATOM 1638 N N . LEU A 1 200 ? 0.023 -10.098 3.484 1.00 84.19 200 LEU A N 1
ATOM 1639 C CA . LEU A 1 200 ? 0.315 -8.676 3.407 1.00 84.19 200 LEU A CA 1
ATOM 1640 C C . LEU A 1 200 ? 1.439 -8.436 2.400 1.00 84.19 200 LEU A C 1
ATOM 1642 O O . LEU A 1 200 ? 2.556 -8.928 2.572 1.00 84.19 200 LEU A O 1
ATOM 1646 N N . ALA A 1 201 ? 1.141 -7.666 1.357 1.00 79.69 201 ALA A N 1
ATOM 1647 C CA . ALA A 1 201 ? 2.118 -7.229 0.371 1.00 79.69 201 ALA A CA 1
ATOM 1648 C C . ALA A 1 201 ? 2.501 -5.770 0.642 1.00 79.69 201 ALA A C 1
ATOM 1650 O O . ALA A 1 201 ? 1.639 -4.901 0.715 1.00 79.69 201 ALA A O 1
ATOM 1651 N N . LEU A 1 202 ? 3.800 -5.501 0.781 1.00 75.62 202 LEU A N 1
ATOM 1652 C CA . LEU A 1 202 ? 4.335 -4.156 0.993 1.00 75.62 202 LEU A CA 1
ATOM 1653 C C . LEU A 1 202 ? 5.269 -3.796 -0.162 1.00 75.62 202 LEU A C 1
ATOM 1655 O O . LEU A 1 202 ? 6.161 -4.572 -0.505 1.00 75.62 202 LEU A O 1
ATOM 1659 N N . ALA A 1 203 ? 5.086 -2.610 -0.745 1.00 70.56 203 ALA A N 1
ATOM 1660 C CA . ALA A 1 203 ? 5.955 -2.119 -1.816 1.00 70.56 203 ALA A CA 1
ATOM 1661 C C . ALA A 1 203 ? 7.314 -1.621 -1.287 1.00 70.56 203 ALA A C 1
ATOM 1663 O O . ALA A 1 203 ? 8.335 -1.745 -1.963 1.00 70.56 203 ALA A O 1
ATOM 1664 N N . SER A 1 204 ? 7.334 -1.048 -0.081 1.00 72.19 204 SER A N 1
ATOM 1665 C CA . SER A 1 204 ? 8.536 -0.583 0.617 1.00 72.19 204 SER A CA 1
ATOM 1666 C C . SER A 1 204 ? 8.234 -0.398 2.105 1.00 72.19 204 SER A C 1
ATOM 1668 O O . SER A 1 204 ? 7.091 -0.138 2.474 1.00 72.19 204 SER A O 1
ATOM 1670 N N . ALA A 1 205 ? 9.256 -0.500 2.953 1.00 74.56 205 ALA A N 1
ATOM 1671 C CA . ALA A 1 205 ? 9.153 -0.216 4.378 1.00 74.56 205 ALA A CA 1
ATOM 1672 C C . ALA A 1 205 ? 10.430 0.471 4.874 1.00 74.56 205 ALA A C 1
ATOM 1674 O O . ALA A 1 205 ? 11.541 0.038 4.570 1.00 74.56 205 ALA A O 1
ATOM 1675 N N . THR A 1 206 ? 10.261 1.528 5.667 1.00 72.38 206 THR A N 1
ATOM 1676 C CA . THR A 1 206 ? 11.367 2.250 6.327 1.00 72.38 206 THR A CA 1
ATOM 1677 C C . THR A 1 206 ? 11.447 1.914 7.824 1.00 72.38 206 THR A C 1
ATOM 1679 O O . THR A 1 206 ? 12.420 2.257 8.490 1.00 72.38 206 THR A O 1
ATOM 1682 N N . ALA A 1 207 ? 10.428 1.237 8.362 1.00 72.38 207 ALA A N 1
ATOM 1683 C CA . ALA A 1 207 ? 10.297 0.858 9.765 1.00 72.38 207 ALA A CA 1
ATOM 1684 C C . ALA A 1 207 ? 9.606 -0.511 9.900 1.00 72.38 207 ALA A C 1
ATOM 1686 O O . ALA A 1 207 ? 9.187 -1.108 8.907 1.00 72.38 207 ALA A O 1
ATOM 1687 N N . TYR A 1 208 ? 9.497 -1.008 11.132 1.00 73.81 208 TYR A N 1
ATOM 1688 C CA . TYR A 1 208 ? 8.801 -2.257 11.441 1.00 73.81 208 TYR A CA 1
ATOM 1689 C C . TYR A 1 208 ? 7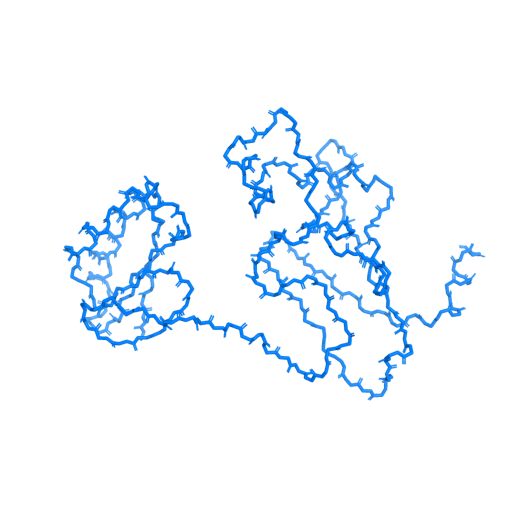.283 -2.060 11.411 1.00 73.81 208 TYR A C 1
ATOM 1691 O O . TYR A 1 208 ? 6.775 -1.088 11.967 1.00 73.81 208 TYR A O 1
ATOM 1699 N N . LEU A 1 209 ? 6.570 -3.017 10.818 1.00 73.88 209 LEU A N 1
ATOM 1700 C CA . LEU A 1 209 ? 5.118 -3.127 10.909 1.00 73.88 209 LEU A CA 1
ATOM 1701 C C . LEU A 1 209 ? 4.766 -4.245 11.890 1.00 73.88 209 LEU A C 1
ATOM 1703 O O . LEU A 1 209 ? 5.308 -5.346 11.793 1.00 73.88 209 LEU A O 1
ATOM 1707 N N . CYS A 1 210 ? 3.853 -3.965 12.817 1.00 77.25 210 CYS A N 1
ATOM 1708 C CA . CYS A 1 210 ? 3.319 -4.962 13.735 1.00 77.25 210 CYS A CA 1
ATOM 1709 C C . CYS A 1 210 ? 1.849 -5.216 13.409 1.00 77.25 210 CYS A C 1
ATOM 1711 O O . CYS A 1 210 ? 1.060 -4.274 13.345 1.00 77.25 210 CYS A O 1
ATOM 1713 N N . VAL A 1 211 ? 1.493 -6.483 13.206 1.00 75.25 211 VAL A N 1
ATOM 1714 C CA . VAL A 1 211 ? 0.125 -6.901 12.894 1.00 75.25 211 VAL A CA 1
ATOM 1715 C C . VAL A 1 211 ? -0.421 -7.669 14.086 1.00 75.25 211 VAL A C 1
ATOM 1717 O O . VAL A 1 211 ? 0.164 -8.666 14.505 1.00 75.25 211 VAL A O 1
ATOM 1720 N N . HIS A 1 212 ? -1.548 -7.204 14.613 1.00 72.69 212 HIS A N 1
ATOM 1721 C CA . HIS A 1 212 ? -2.296 -7.892 15.656 1.00 72.69 212 HIS A CA 1
ATOM 1722 C C . HIS A 1 212 ? -3.659 -8.262 15.092 1.00 72.69 212 HIS A C 1
ATOM 1724 O O . HIS A 1 212 ? -4.431 -7.386 14.707 1.00 72.69 212 HIS A O 1
ATOM 1730 N N . THR A 1 213 ? -3.953 -9.554 15.042 1.00 65.69 213 THR A N 1
ATOM 1731 C CA . THR A 1 213 ? -5.287 -10.047 14.713 1.00 65.69 213 THR A CA 1
ATOM 1732 C C . THR A 1 213 ? -6.031 -10.322 16.013 1.00 65.69 213 THR A C 1
ATOM 1734 O O . THR A 1 213 ? -5.529 -11.003 16.906 1.00 65.69 213 THR A O 1
ATOM 1737 N N . CYS A 1 214 ? -7.226 -9.755 16.147 1.00 64.12 214 CYS A N 1
ATOM 1738 C CA . CYS A 1 214 ? -8.110 -10.019 17.273 1.00 64.12 214 CYS A CA 1
ATOM 1739 C C . CYS A 1 214 ? -9.498 -10.329 16.722 1.00 64.12 214 CYS A C 1
ATOM 1741 O O . CYS A 1 214 ? -10.062 -9.520 15.988 1.00 64.12 214 CYS A O 1
ATOM 1743 N N . VAL A 1 215 ? -10.036 -11.496 17.069 1.00 57.81 215 VAL A N 1
ATOM 1744 C CA . VAL A 1 215 ? -11.439 -11.825 16.816 1.00 57.81 215 VAL A CA 1
ATOM 1745 C C . VAL A 1 215 ? -12.224 -11.263 17.993 1.00 57.81 215 VAL A C 1
ATOM 1747 O O . VAL A 1 215 ? -12.211 -11.819 19.090 1.00 57.81 215 VAL A O 1
ATOM 1750 N N . VAL A 1 216 ? -12.844 -10.100 17.797 1.00 51.41 216 VAL A N 1
ATOM 1751 C CA . VAL A 1 216 ? -13.717 -9.499 18.808 1.00 51.41 216 VAL A CA 1
ATOM 1752 C C . VAL A 1 216 ? -15.149 -9.841 18.428 1.00 51.41 216 VAL A C 1
ATOM 1754 O O . VAL A 1 216 ? -15.693 -9.280 17.482 1.00 51.41 216 VAL A O 1
ATOM 1757 N N . CYS A 1 217 ? -15.768 -10.760 19.171 1.00 41.62 217 CYS A N 1
ATOM 1758 C CA . CYS A 1 217 ? -17.201 -11.020 19.058 1.00 41.62 217 CYS A CA 1
ATOM 1759 C C . CYS A 1 217 ? -17.955 -9.687 19.228 1.00 41.62 217 CYS A C 1
ATOM 1761 O O . CYS A 1 217 ? -17.701 -8.958 20.193 1.00 41.62 217 CYS A O 1
ATOM 1763 N N . ALA A 1 218 ? -18.860 -9.353 18.301 1.00 44.38 218 ALA A N 1
ATOM 1764 C CA . ALA A 1 218 ? -19.543 -8.053 18.224 1.00 44.38 218 ALA A CA 1
ATOM 1765 C C . ALA A 1 218 ? -20.203 -7.608 19.552 1.00 44.38 218 ALA A C 1
ATOM 1767 O O . ALA A 1 218 ? -20.336 -6.414 19.819 1.00 44.38 218 ALA A O 1
ATOM 1768 N N . ASN A 1 219 ? -20.518 -8.557 20.440 1.00 38.62 219 ASN A N 1
ATOM 1769 C CA . ASN A 1 219 ? -21.076 -8.317 21.773 1.00 38.62 219 ASN A CA 1
ATOM 1770 C C . ASN A 1 219 ? -20.091 -7.736 22.811 1.00 38.62 219 ASN A C 1
ATOM 1772 O O . ASN A 1 219 ? -20.519 -7.336 23.892 1.00 38.62 219 ASN A O 1
ATOM 1776 N N . CYS A 1 220 ? -18.787 -7.662 22.526 1.00 37.03 220 CYS A N 1
ATOM 1777 C CA . CYS A 1 220 ? -17.796 -7.093 23.450 1.00 37.03 220 CYS A CA 1
ATOM 1778 C C . CYS A 1 220 ? -17.542 -5.589 23.236 1.00 37.03 220 CYS A C 1
ATOM 1780 O O . CYS A 1 220 ? -17.098 -4.907 24.161 1.00 37.03 220 CYS A O 1
ATOM 1782 N N . LEU A 1 221 ? -17.865 -5.034 22.061 1.00 41.31 221 LEU A N 1
ATOM 1783 C CA . LEU A 1 221 ? -17.649 -3.611 21.748 1.00 41.31 221 LEU A CA 1
ATOM 1784 C C . LEU A 1 221 ? -18.618 -2.670 22.486 1.00 41.31 221 LEU A C 1
ATOM 1786 O O . LEU A 1 221 ? -18.284 -1.505 22.711 1.00 41.31 221 LEU A O 1
ATOM 1790 N N . SER A 1 222 ? -19.780 -3.159 22.929 1.00 37.97 222 SER A N 1
ATOM 1791 C CA . SER A 1 222 ? -20.721 -2.377 23.743 1.00 37.97 222 SER A CA 1
ATOM 1792 C C . SER A 1 222 ? -20.263 -2.185 25.193 1.00 37.97 222 SER A C 1
ATOM 1794 O O . SER A 1 222 ? -20.652 -1.199 25.812 1.00 37.97 222 SER A O 1
ATOM 1796 N N . ASN A 1 223 ? -19.405 -3.066 25.723 1.00 32.50 223 ASN A N 1
ATOM 1797 C CA . ASN A 1 223 ? -18.919 -2.986 27.108 1.00 32.50 223 ASN A CA 1
ATOM 1798 C C . ASN A 1 223 ? -17.603 -2.206 27.262 1.00 32.50 223 ASN A C 1
ATOM 1800 O O . ASN A 1 223 ? -17.237 -1.856 28.379 1.00 32.50 223 ASN A O 1
ATOM 1804 N N . ALA A 1 224 ? -16.905 -1.891 26.165 1.00 37.66 224 ALA A N 1
ATOM 1805 C CA . ALA A 1 224 ? -15.660 -1.114 26.197 1.00 37.66 224 ALA A CA 1
ATOM 1806 C C . ALA A 1 224 ? -15.876 0.413 26.136 1.00 37.66 224 ALA A C 1
ATOM 1808 O O . ALA A 1 224 ? -14.927 1.176 26.281 1.00 37.66 224 ALA A O 1
ATOM 1809 N N . ARG A 1 225 ? -17.117 0.881 25.925 1.00 37.69 225 ARG A N 1
ATOM 1810 C CA . ARG A 1 225 ? -17.471 2.316 25.957 1.00 37.69 225 ARG A CA 1
ATOM 1811 C C . ARG A 1 225 ? -17.969 2.800 27.328 1.00 37.69 225 ARG A C 1
ATOM 1813 O O . ARG A 1 225 ? -18.358 3.958 27.441 1.00 37.69 225 ARG A O 1
ATOM 1820 N N . SER A 1 226 ? -17.976 1.944 28.353 1.00 33.06 226 SER A N 1
ATOM 1821 C CA . SER A 1 226 ? -18.542 2.247 29.679 1.00 33.06 226 SER A CA 1
ATOM 1822 C C . SER A 1 226 ? -17.602 1.976 30.861 1.00 33.06 226 SER A C 1
ATOM 1824 O O . SER A 1 226 ? -18.080 1.699 31.961 1.00 33.06 226 SER A O 1
ATOM 1826 N N . SER A 1 227 ? -16.285 2.053 30.665 1.00 32.53 227 SER A N 1
ATOM 1827 C CA . SER A 1 227 ? -15.294 1.950 31.748 1.00 32.53 227 SER A CA 1
ATOM 1828 C C . SER A 1 227 ? -14.165 2.946 31.568 1.00 32.53 227 SER A C 1
ATOM 1830 O O . SER A 1 227 ? -13.612 2.952 30.446 1.00 32.53 227 SER A O 1
#

Sequence (227 aa):
MGILLVYDVTDESSFNNIRNWIRNIEQHASDNVNKILVGNKADMDESKRDCGKQKIRDINFGHKLMMRDTSYSKISGSRIKLGELEYVPPRNGATIWEIGIPDRTAAEFYVPQPNPMLLNQLYVQNSAQGFRQYGLWDRYTDEYPDQDLVYTVGVSNHQIDWFFAHVNRNIGNKTYVPTTWQILFDPEEIDESENYTLHLALASATAYLCVHTCVVCANCLSNARSS

Foldseek 3Di:
DEEEQEAEQLDVVSVVVVVVVVVVCVVPPDPPYAYEYEYPPPVDDPVRRPNDPVVVVPDDHPYYYYDPDDDDDDDPDDDDPPDDDDDDDDDPDDDPADADDPPLDLQQAAFDDDDPVQADPVCVVPSSCSNVGPPSLQCLCVVQVPAAQEAETPPDHRSHRPYSDQDFHDPDPRDTHHHDYHYHYDCVSPDPVDDDDDDDDDSDDPDDDDDDDDDDDPVVVVVVVPD

Secondary structure (DSSP, 8-state):
-EEEEEEETT-HHHHHHHHHHHHHHHHHS-TT-EEEEEEE-TTS-GGG--S-TTTTTTS--SEEEE-SS------TT--------------SS--S---S-TTS--TTSB-PPPPGGG--HHHHS-GGGGGGSTTTTTHHHHH-SSS--EEETTT--HHHHSBSS---EE-STT-EE----EEE--GGG--TTSPP------S--SS----------GGGTTTTT--